Protein AF-A0A1B2IY17-F1 (afdb_monomer)

Nearest PDB structures (foldseek):
  8bbg-assembly1_B  TM=3.451E-01  e=9.200E-02  Homo sapiens
  3mkq-assembly1_E  TM=4.175E-01  e=3.160E-01  Saccharomyces cerevisiae YJM789
  3mkq-assembly1_C  TM=2.920E-01  e=3.308E-01  Saccharomyces cerevisiae YJM789
  5cqs-assembly2_B  TM=2.379E-01  e=1.715E+00  Saccharomyces cerevisiae S288C
  8qx8-assembly1_F  TM=2.073E-01  e=1.495E+00  Saccharomyces cerevisiae

Foldseek 3Di:
DDPDDPVNVVVVLVVLVVVLVVDDPVCNVVSVVVSLVVVVVNCVSHVPLVVNLVVLVVPLVDVVSLVVNLVSCVVVVVLVSNCVSCVVNVVLVSQLVSCVVVVVLVSNLVSLLVVVLVVPLVSLVVSQVSCVVVVNLVVSLVVSLVCLVVRHDLVSSLSSCVSSLVLVSLVVSLLVDLAQVSNLVSLVPCVVSNCVVPVPVLLVCLVVSLVSNVVRDPDVVSSVVSVVVSVCSNPPVDDD

Structure (mmCIF, N/CA/C/O backbone):
data_AF-A0A1B2IY17-F1
#
_entry.id   AF-A0A1B2IY17-F1
#
loop_
_atom_site.group_PDB
_atom_site.id
_atom_site.type_symbol
_atom_site.label_atom_id
_atom_site.label_alt_id
_atom_site.label_comp_id
_atom_site.label_asym_id
_atom_site.label_entity_id
_atom_site.label_seq_id
_atom_site.pdbx_PDB_ins_code
_atom_site.Cartn_x
_atom_site.Cartn_y
_atom_site.Cartn_z
_atom_site.occupancy
_atom_site.B_iso_or_equiv
_atom_site.auth_seq_id
_atom_site.auth_comp_id
_atom_site.auth_asym_id
_atom_site.auth_atom_id
_atom_site.pdbx_PDB_model_num
ATOM 1 N N . MET A 1 1 ? -4.675 11.348 -43.762 1.00 35.88 1 MET A N 1
ATOM 2 C CA . MET A 1 1 ? -3.393 11.774 -43.156 1.00 35.88 1 MET A CA 1
ATOM 3 C C . MET A 1 1 ? -2.296 10.936 -43.792 1.00 35.88 1 MET A C 1
ATOM 5 O O . MET A 1 1 ? -2.511 9.732 -43.883 1.00 35.88 1 MET A O 1
ATOM 9 N N . PRO A 1 2 ? -1.203 11.517 -44.316 1.00 42.62 2 PRO A N 1
ATOM 10 C CA . PRO A 1 2 ? -0.125 10.714 -44.883 1.00 42.62 2 PRO A CA 1
ATOM 11 C C . PRO A 1 2 ? 0.503 9.877 -43.761 1.00 42.62 2 PRO A C 1
ATOM 13 O O . PRO A 1 2 ? 0.836 10.411 -42.705 1.00 42.62 2 PRO A O 1
ATOM 16 N N . LEU A 1 3 ? 0.597 8.562 -43.969 1.00 50.50 3 LEU A N 1
ATOM 17 C CA . LEU A 1 3 ? 1.286 7.649 -43.059 1.00 50.50 3 LEU A CA 1
ATOM 18 C C . LEU A 1 3 ? 2.754 8.076 -42.986 1.00 50.50 3 LEU A C 1
ATOM 20 O O . LEU A 1 3 ? 3.445 8.082 -44.005 1.00 50.50 3 LEU A O 1
ATOM 24 N N . VAL A 1 4 ? 3.227 8.455 -41.798 1.00 55.06 4 VAL A N 1
ATOM 25 C CA . VAL A 1 4 ? 4.662 8.623 -41.557 1.00 55.06 4 VAL A CA 1
ATOM 26 C C . VAL A 1 4 ? 5.315 7.272 -41.840 1.00 55.06 4 VAL A C 1
ATOM 28 O O . VAL A 1 4 ? 4.984 6.276 -41.205 1.00 55.06 4 VAL A O 1
ATOM 31 N N . THR A 1 5 ? 6.195 7.224 -42.834 1.00 56.66 5 THR A N 1
ATOM 32 C CA . THR A 1 5 ? 7.011 6.053 -43.169 1.00 56.66 5 THR A CA 1
ATOM 33 C C . THR A 1 5 ? 8.416 6.237 -42.593 1.00 56.66 5 THR A C 1
ATOM 35 O O . THR A 1 5 ? 8.841 7.365 -42.339 1.00 56.66 5 THR A O 1
ATOM 38 N N . ILE A 1 6 ? 9.177 5.147 -42.428 1.00 55.12 6 ILE A N 1
ATOM 39 C CA . ILE A 1 6 ? 10.566 5.188 -41.919 1.00 55.12 6 ILE A CA 1
ATOM 40 C C .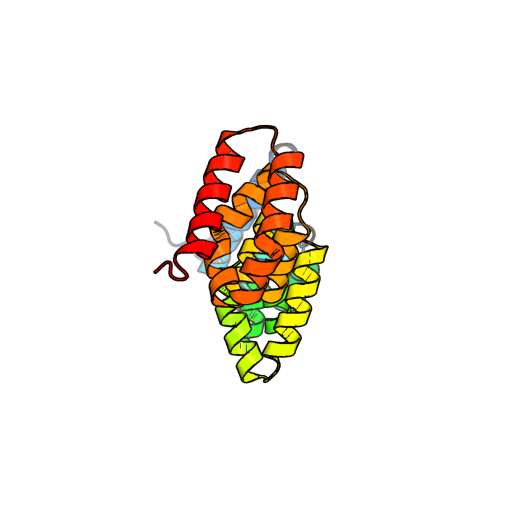 ILE A 1 6 ? 11.441 6.180 -42.718 1.00 55.12 6 ILE A C 1
ATOM 42 O O . ILE A 1 6 ? 12.256 6.888 -42.135 1.00 55.12 6 ILE A O 1
ATOM 46 N N . GLN A 1 7 ? 11.230 6.291 -44.035 1.00 56.34 7 GLN A N 1
ATOM 47 C CA . GLN A 1 7 ? 11.977 7.199 -44.920 1.00 56.34 7 GLN A CA 1
ATOM 48 C C . GLN A 1 7 ? 11.715 8.689 -44.653 1.00 56.34 7 GLN A C 1
ATOM 50 O O . GLN A 1 7 ? 12.622 9.498 -44.820 1.00 56.34 7 GLN A O 1
ATOM 55 N N . ASN A 1 8 ? 10.515 9.054 -44.198 1.00 63.28 8 ASN A N 1
ATOM 56 C CA . ASN A 1 8 ? 10.160 10.446 -43.907 1.00 63.28 8 ASN A CA 1
ATOM 57 C C . ASN A 1 8 ? 10.402 10.822 -42.433 1.00 63.28 8 ASN A C 1
ATOM 59 O O . ASN A 1 8 ? 10.225 11.979 -42.066 1.00 63.28 8 ASN A O 1
ATOM 63 N N . MET A 1 9 ? 10.804 9.866 -41.585 1.00 63.91 9 MET A N 1
ATOM 64 C CA . MET A 1 9 ? 10.999 10.069 -40.145 1.00 63.91 9 MET A CA 1
ATOM 65 C C . MET A 1 9 ? 12.290 10.821 -39.819 1.00 63.91 9 MET A C 1
ATOM 67 O O . MET A 1 9 ? 12.260 11.730 -38.997 1.00 63.91 9 MET A O 1
ATOM 71 N N . VAL A 1 10 ? 13.413 10.440 -40.439 1.00 61.97 10 VAL A N 1
ATOM 72 C CA . VAL A 1 10 ? 14.736 11.017 -40.131 1.00 61.97 10 VAL A CA 1
ATOM 73 C C . VAL A 1 10 ? 14.731 12.546 -40.287 1.00 61.97 10 VAL A C 1
ATOM 75 O O . VAL A 1 10 ? 15.071 13.220 -39.320 1.00 61.97 10 VAL A O 1
ATOM 78 N N . PRO A 1 11 ? 14.198 13.122 -41.385 1.00 64.75 11 PRO A N 1
ATOM 79 C CA . PRO A 1 11 ? 14.117 14.575 -41.526 1.00 64.75 11 PRO A CA 1
ATOM 80 C C . PRO A 1 11 ? 13.197 15.249 -40.495 1.00 64.75 11 PRO A C 1
ATOM 82 O O . PRO A 1 11 ? 13.484 16.359 -40.061 1.00 64.75 11 PRO A O 1
ATOM 85 N N . ILE A 1 12 ? 12.099 14.596 -40.087 1.00 66.06 12 ILE A N 1
ATOM 86 C CA . ILE A 1 12 ? 11.167 15.129 -39.075 1.00 66.06 12 ILE A CA 1
ATOM 87 C C . ILE A 1 12 ? 11.831 15.148 -37.693 1.00 66.06 12 ILE A C 1
ATOM 89 O O . ILE A 1 12 ? 11.694 16.119 -36.952 1.00 66.06 12 ILE A O 1
ATOM 93 N N . LEU A 1 13 ? 12.562 14.087 -37.345 1.00 65.06 13 LEU A N 1
ATOM 94 C CA . LEU A 1 13 ? 13.301 14.005 -36.087 1.00 65.06 13 LEU A CA 1
ATOM 95 C C . LEU A 1 13 ? 14.456 15.005 -36.041 1.00 65.06 13 LEU A C 1
ATOM 97 O O . LEU A 1 13 ? 14.641 15.657 -35.016 1.00 65.06 13 LEU A O 1
ATOM 101 N N . ASP A 1 14 ? 15.181 15.168 -37.147 1.00 66.12 14 ASP A N 1
ATOM 102 C CA . ASP A 1 14 ? 16.265 16.144 -37.257 1.00 66.12 14 ASP A CA 1
ATOM 103 C C . ASP A 1 14 ? 15.736 17.580 -37.130 1.00 66.12 14 ASP A C 1
ATOM 105 O O . ASP A 1 14 ? 16.296 18.374 -36.377 1.00 66.12 14 ASP A O 1
ATOM 109 N N . GLN A 1 15 ? 14.603 17.897 -37.768 1.00 66.12 15 GLN A N 1
ATOM 110 C CA . GLN A 1 15 ? 13.942 19.200 -37.622 1.00 66.12 15 GLN A CA 1
ATOM 111 C C . GLN A 1 15 ? 13.459 19.460 -36.192 1.00 66.12 15 GLN A C 1
ATOM 113 O O . GLN A 1 15 ? 13.590 20.574 -35.692 1.00 66.12 15 GLN A O 1
ATOM 118 N N . LEU A 1 16 ? 12.928 18.446 -35.507 1.00 64.94 16 LEU A N 1
ATOM 119 C CA . LEU A 1 16 ? 12.509 18.576 -34.110 1.00 64.94 16 LEU A CA 1
ATOM 120 C C . LEU A 1 16 ? 13.689 18.755 -33.154 1.00 64.94 16 LEU A C 1
ATOM 122 O O . LEU A 1 16 ? 13.585 19.515 -32.193 1.00 64.94 16 LEU A O 1
ATOM 126 N N . ASN A 1 17 ? 14.806 18.070 -33.404 1.00 65.12 17 ASN A N 1
ATOM 127 C CA . ASN A 1 17 ? 16.045 18.254 -32.650 1.00 65.12 17 ASN A CA 1
ATOM 128 C C . ASN A 1 17 ? 16.591 19.665 -32.835 1.00 65.12 17 ASN A C 1
ATOM 130 O O . ASN A 1 17 ? 16.911 20.335 -31.857 1.00 65.12 17 ASN A O 1
ATOM 134 N N . GLN A 1 18 ? 16.638 20.131 -34.081 1.00 66.56 18 GLN A N 1
ATOM 135 C CA . GLN A 1 18 ? 17.069 21.483 -34.393 1.00 66.56 18 GLN A CA 1
ATOM 136 C C . GLN A 1 18 ? 16.166 22.522 -33.715 1.00 66.56 18 GLN A C 1
ATOM 138 O O . GLN A 1 18 ? 16.669 23.409 -33.032 1.00 66.56 18 GLN A O 1
ATOM 143 N N . TYR A 1 19 ? 14.843 22.352 -33.797 1.00 63.62 19 TYR A N 1
ATOM 144 C CA . TYR A 1 19 ? 13.892 23.238 -33.130 1.00 63.62 19 TYR A CA 1
ATOM 145 C C . TYR A 1 19 ? 14.097 23.260 -31.613 1.00 63.62 19 TYR A C 1
ATOM 147 O O . TYR A 1 19 ? 14.138 24.332 -31.026 1.00 63.62 19 TYR A O 1
ATOM 155 N N . ALA A 1 20 ? 14.300 22.102 -30.972 1.00 60.62 20 ALA A N 1
ATOM 156 C CA . ALA A 1 20 ? 14.558 22.029 -29.533 1.00 60.62 20 ALA A CA 1
ATOM 157 C C . ALA A 1 20 ? 15.837 22.773 -29.110 1.00 60.62 20 ALA A C 1
ATOM 159 O O . ALA A 1 20 ? 15.865 23.344 -28.023 1.00 60.62 20 ALA A O 1
ATOM 160 N N . HIS A 1 21 ? 16.868 22.801 -29.959 1.00 61.72 21 HIS A N 1
ATOM 161 C CA . HIS A 1 21 ? 18.103 23.553 -29.715 1.00 61.72 21 HIS A CA 1
ATOM 162 C C . HIS A 1 21 ? 17.968 25.065 -29.950 1.00 61.72 21 HIS A C 1
ATOM 164 O O . HIS A 1 21 ? 18.756 25.831 -29.400 1.00 61.72 21 HIS A O 1
ATOM 170 N N . GLU A 1 22 ? 16.989 25.496 -30.745 1.00 62.03 22 GLU A N 1
ATOM 171 C CA . GLU A 1 22 ? 16.743 26.906 -31.070 1.00 62.03 22 GLU A CA 1
ATOM 172 C C . GLU A 1 22 ? 15.797 27.604 -30.071 1.00 62.03 22 GLU A C 1
ATOM 174 O O . GLU A 1 22 ? 15.665 28.829 -30.102 1.00 62.03 22 GLU A O 1
ATOM 179 N N . VAL A 1 23 ? 15.153 26.858 -29.165 1.00 56.50 23 VAL A N 1
ATOM 180 C CA . VAL A 1 23 ? 14.228 27.421 -28.168 1.00 56.50 23 VAL A CA 1
ATOM 181 C C . VAL A 1 23 ? 14.981 28.021 -26.972 1.00 56.50 23 VAL A C 1
ATOM 183 O O . VAL A 1 23 ? 15.923 27.425 -26.451 1.00 56.50 23 VAL A O 1
ATOM 186 N N . ASP A 1 24 ? 14.530 29.191 -26.499 1.00 51.81 24 ASP A N 1
ATOM 187 C CA . ASP A 1 24 ? 15.049 29.856 -25.297 1.00 51.81 24 ASP A CA 1
ATOM 188 C C . ASP A 1 24 ? 15.044 28.912 -24.075 1.00 51.81 24 ASP A C 1
ATOM 190 O O . ASP A 1 24 ? 14.125 28.119 -23.849 1.00 51.81 24 ASP A O 1
ATOM 194 N N . SER A 1 25 ? 16.078 29.042 -23.247 1.00 54.91 25 SER A N 1
ATOM 195 C CA . SER A 1 25 ? 16.348 28.289 -22.017 1.00 54.91 25 SER A CA 1
ATOM 196 C C . SER A 1 25 ? 15.149 28.126 -21.071 1.00 54.91 25 SER A C 1
ATOM 198 O O . SER A 1 25 ? 15.070 27.131 -20.350 1.00 54.91 25 SER A O 1
ATOM 200 N N . ARG A 1 26 ? 14.203 29.075 -21.077 1.00 52.28 26 ARG A N 1
ATOM 201 C CA . ARG A 1 26 ? 12.991 29.045 -20.239 1.00 52.28 26 ARG A CA 1
ATOM 202 C C . ARG A 1 26 ? 11.934 28.057 -20.734 1.00 52.28 26 ARG A C 1
ATOM 204 O O . ARG A 1 26 ? 11.238 27.468 -19.912 1.00 52.28 26 ARG A O 1
ATOM 211 N N . ASP A 1 27 ? 11.863 27.831 -22.042 1.00 55.94 27 ASP A N 1
ATOM 212 C CA . ASP A 1 27 ? 10.893 26.934 -22.681 1.00 55.94 27 ASP A CA 1
ATOM 213 C C . ASP A 1 27 ? 11.509 25.568 -23.034 1.00 55.94 27 ASP A C 1
ATOM 215 O O . ASP A 1 27 ? 10.791 24.603 -23.313 1.00 55.94 27 ASP A O 1
ATOM 219 N N . TYR A 1 28 ? 12.839 25.447 -22.946 1.00 57.47 28 TYR A N 1
ATOM 220 C CA . TYR A 1 28 ? 13.597 24.236 -23.270 1.00 57.47 28 TYR A CA 1
ATOM 221 C C . TYR A 1 28 ? 13.095 22.982 -22.536 1.00 57.47 28 TYR A C 1
ATOM 223 O O . TYR A 1 28 ? 12.931 21.927 -23.146 1.00 57.47 28 TYR A O 1
ATOM 231 N N . GLY A 1 29 ? 12.780 23.081 -21.238 1.00 57.06 29 GLY A N 1
ATOM 232 C CA . GLY A 1 29 ? 12.274 21.941 -20.460 1.00 57.06 29 GLY A CA 1
ATOM 233 C C . GLY A 1 29 ? 10.904 21.439 -20.935 1.00 57.06 29 GLY A C 1
ATOM 234 O O . GLY A 1 29 ? 10.659 20.232 -20.987 1.00 57.06 29 GLY A O 1
ATOM 235 N N . TYR A 1 30 ? 10.022 22.358 -21.336 1.00 60.09 30 TYR A N 1
ATOM 236 C CA . TYR A 1 30 ? 8.707 22.027 -21.882 1.00 60.09 30 TYR A CA 1
ATOM 237 C C . TYR A 1 30 ? 8.835 21.419 -23.284 1.00 60.09 30 TYR A C 1
ATOM 239 O O . TYR A 1 30 ? 8.265 20.358 -23.550 1.00 60.09 30 TYR A O 1
ATOM 247 N N . VAL A 1 31 ? 9.629 22.041 -24.158 1.00 61.00 31 VAL A N 1
ATOM 248 C CA . VAL A 1 31 ? 9.834 21.587 -25.541 1.00 61.00 31 VAL A CA 1
ATOM 249 C C . VAL A 1 31 ? 10.552 20.241 -25.591 1.00 61.00 31 VAL A C 1
ATOM 251 O O . VAL A 1 31 ? 10.125 19.364 -26.336 1.00 61.00 31 VAL A O 1
ATOM 254 N N . SER A 1 32 ? 11.561 20.021 -24.747 1.00 63.78 32 SER A N 1
ATOM 255 C CA . SER A 1 32 ? 12.275 18.742 -24.644 1.00 63.78 32 SER A CA 1
ATOM 256 C C . SER A 1 32 ? 11.336 17.585 -24.273 1.00 63.78 32 SER A C 1
ATOM 258 O O . SER A 1 32 ? 11.315 16.555 -24.951 1.00 63.78 32 SER A O 1
ATOM 260 N N . LYS A 1 33 ? 10.459 17.779 -23.276 1.00 63.84 33 LYS A N 1
ATOM 261 C CA . LYS A 1 33 ? 9.483 16.758 -22.858 1.00 63.84 33 LYS A CA 1
ATOM 262 C C . LYS A 1 33 ? 8.464 16.428 -23.957 1.00 63.84 33 LYS A C 1
ATOM 264 O O . LYS A 1 33 ? 8.151 15.257 -24.171 1.00 63.84 33 LYS A O 1
ATOM 269 N N . HIS A 1 34 ? 7.956 17.436 -24.669 1.00 66.44 34 HIS A N 1
ATOM 270 C CA . HIS A 1 34 ? 6.987 17.230 -25.754 1.00 66.44 34 HIS A CA 1
ATOM 271 C C . HIS A 1 34 ? 7.634 16.617 -26.998 1.00 66.44 34 HIS A C 1
ATOM 273 O O . HIS A 1 34 ? 7.030 15.752 -27.633 1.00 66.44 34 HIS A O 1
ATOM 279 N N . ASN A 1 35 ? 8.873 17.007 -27.306 1.00 69.06 35 ASN A N 1
ATOM 280 C CA . ASN A 1 35 ? 9.660 16.404 -28.372 1.00 69.06 35 ASN A CA 1
ATOM 281 C C . ASN A 1 35 ? 9.862 14.911 -28.088 1.00 69.06 35 ASN A C 1
ATOM 283 O O . ASN A 1 35 ? 9.473 14.078 -28.900 1.00 69.06 35 ASN A O 1
ATOM 287 N N . LEU A 1 36 ? 10.329 14.547 -26.891 1.00 66.62 36 LEU A N 1
ATOM 288 C CA . LEU A 1 36 ? 10.535 13.148 -26.515 1.00 66.62 36 LEU A CA 1
ATOM 289 C C . LEU A 1 36 ? 9.244 12.313 -26.575 1.00 66.62 36 LEU A C 1
ATOM 291 O O . LEU A 1 36 ? 9.249 11.208 -27.121 1.00 66.62 36 LEU A O 1
ATOM 295 N N . ALA A 1 37 ? 8.121 12.850 -26.085 1.00 66.62 37 ALA A N 1
ATOM 296 C CA . ALA A 1 37 ? 6.821 12.186 -26.177 1.00 66.62 37 ALA A CA 1
ATOM 297 C C . ALA A 1 37 ? 6.389 11.951 -27.638 1.00 66.62 37 ALA A C 1
ATOM 299 O O . ALA A 1 37 ? 5.870 10.882 -27.974 1.00 66.62 37 ALA A O 1
ATOM 300 N N . PHE A 1 38 ? 6.639 12.918 -28.524 1.00 67.25 38 PHE A N 1
ATOM 301 C CA . PHE A 1 38 ? 6.365 12.786 -29.953 1.00 67.25 38 PHE A CA 1
ATOM 302 C C . PHE A 1 38 ? 7.289 11.762 -30.628 1.00 67.25 38 PHE A C 1
ATOM 304 O O . PHE A 1 38 ? 6.796 10.879 -31.337 1.00 67.25 38 PHE A O 1
ATOM 311 N N . LYS A 1 39 ? 8.604 11.803 -30.358 1.00 67.25 39 LYS A N 1
ATOM 312 C CA . LYS A 1 39 ? 9.558 10.802 -30.866 1.00 67.25 39 LYS A CA 1
ATOM 313 C C . LYS A 1 39 ? 9.151 9.392 -30.441 1.00 67.25 39 LYS A C 1
ATOM 315 O O . LYS A 1 39 ? 9.121 8.484 -31.268 1.00 67.25 39 LYS A O 1
ATOM 320 N N . ARG A 1 40 ? 8.746 9.218 -29.177 1.00 66.44 40 ARG A N 1
ATOM 321 C CA . ARG A 1 40 ? 8.220 7.954 -28.641 1.00 66.44 40 ARG A CA 1
ATOM 322 C C . ARG A 1 40 ? 7.021 7.453 -29.445 1.00 66.44 40 ARG A C 1
ATOM 324 O O . ARG A 1 40 ? 7.007 6.290 -29.838 1.00 66.44 40 ARG A O 1
ATOM 331 N N . HIS A 1 41 ? 6.037 8.313 -29.718 1.00 67.38 41 HIS A N 1
ATOM 332 C CA . HIS A 1 41 ? 4.871 7.939 -30.522 1.00 67.38 41 HIS A CA 1
ATOM 333 C C . HIS A 1 41 ? 5.250 7.514 -31.943 1.00 67.38 41 HIS A C 1
ATOM 335 O O . HIS A 1 41 ? 4.754 6.491 -32.415 1.00 67.38 41 HIS A O 1
ATOM 341 N N . LEU A 1 42 ? 6.150 8.249 -32.600 1.00 65.25 42 LEU A N 1
ATOM 342 C CA . LEU A 1 42 ? 6.624 7.907 -33.941 1.00 65.25 42 LEU A CA 1
ATOM 343 C C . LEU A 1 42 ? 7.358 6.567 -33.968 1.00 65.25 42 LEU A C 1
ATOM 345 O O . LEU A 1 42 ? 7.033 5.693 -34.770 1.00 65.25 42 LEU A O 1
ATOM 349 N N . TRP A 1 43 ? 8.318 6.379 -33.071 1.00 68.94 43 TRP A N 1
ATOM 350 C CA . TRP A 1 43 ? 9.105 5.156 -33.014 1.00 68.94 43 TRP A CA 1
ATOM 351 C C . TRP A 1 43 ? 8.279 3.931 -32.602 1.00 68.94 43 TRP A C 1
ATOM 353 O O . TRP A 1 43 ? 8.531 2.835 -33.104 1.00 68.94 43 TRP A O 1
ATOM 363 N N . HIS A 1 44 ? 7.267 4.099 -31.743 1.00 67.44 44 HIS A N 1
ATOM 364 C CA . HIS A 1 44 ? 6.306 3.038 -31.433 1.00 67.44 44 HIS A CA 1
ATOM 365 C C . HIS A 1 44 ? 5.468 2.676 -32.668 1.00 67.44 44 HIS A C 1
ATOM 367 O O . HIS A 1 44 ? 5.243 1.500 -32.939 1.00 67.44 44 HIS A O 1
ATOM 373 N N . HIS A 1 45 ? 5.018 3.664 -33.450 1.00 67.94 45 HIS A N 1
ATOM 374 C CA . HIS A 1 45 ? 4.286 3.416 -34.699 1.00 67.94 45 HIS A CA 1
ATOM 375 C C . HIS A 1 45 ? 5.119 2.665 -35.743 1.00 67.94 45 HIS A C 1
ATOM 377 O O . HIS A 1 45 ? 4.573 1.933 -36.565 1.00 67.94 45 HIS A O 1
ATOM 383 N N . LEU A 1 46 ? 6.438 2.836 -35.699 1.00 64.94 46 LEU A N 1
ATOM 384 C CA . LEU A 1 46 ? 7.374 2.281 -36.673 1.00 64.94 46 LEU A CA 1
ATOM 385 C C . LEU A 1 46 ? 8.121 1.042 -36.160 1.00 64.94 46 LEU A C 1
ATOM 387 O O . LEU A 1 46 ? 8.974 0.514 -36.869 1.00 64.94 46 LEU A O 1
ATOM 391 N N . ASN A 1 47 ? 7.790 0.561 -34.957 1.00 67.44 47 ASN A N 1
ATOM 392 C CA . ASN A 1 47 ? 8.411 -0.592 -34.307 1.00 67.44 47 ASN A CA 1
ATOM 393 C C . ASN A 1 47 ? 9.952 -0.512 -34.257 1.00 67.44 47 ASN A C 1
ATOM 395 O O . ASN A 1 47 ? 10.655 -1.476 -34.565 1.00 67.44 47 ASN A O 1
ATOM 399 N N . THR A 1 48 ? 10.493 0.647 -33.864 1.00 72.31 48 THR A N 1
ATOM 400 C CA . THR A 1 48 ? 11.943 0.883 -33.728 1.00 72.31 48 THR A CA 1
ATOM 401 C C . THR A 1 48 ? 12.378 1.006 -32.258 1.00 72.31 48 THR A C 1
ATOM 403 O O . THR A 1 48 ? 12.873 2.062 -31.856 1.00 72.31 48 THR A O 1
ATOM 406 N N . PRO A 1 49 ? 12.247 -0.049 -31.427 1.00 72.00 49 PRO A N 1
ATOM 407 C CA . PRO A 1 49 ? 12.468 0.040 -29.980 1.00 72.00 49 PRO A CA 1
ATOM 408 C C . PRO A 1 49 ? 13.905 0.425 -29.601 1.00 72.00 49 PRO A C 1
ATOM 410 O O . PRO A 1 49 ? 14.110 1.131 -28.621 1.00 72.00 49 PRO A O 1
ATOM 413 N N . LYS A 1 50 ? 14.912 0.042 -30.401 1.00 79.44 50 LYS A N 1
ATOM 414 C CA . LYS A 1 50 ? 16.327 0.355 -30.118 1.00 79.44 50 LYS A CA 1
ATOM 415 C C . LYS A 1 50 ? 16.634 1.858 -30.124 1.00 79.44 50 LYS A C 1
ATOM 417 O O . LYS A 1 50 ? 17.408 2.311 -29.290 1.00 79.44 50 LYS A O 1
ATOM 422 N N . ALA A 1 51 ? 16.033 2.616 -31.046 1.00 73.88 51 ALA A N 1
ATOM 423 C CA . ALA A 1 51 ? 16.245 4.062 -31.141 1.00 73.88 51 ALA A CA 1
ATOM 424 C C . ALA A 1 51 ? 15.594 4.803 -29.963 1.00 73.88 51 ALA A C 1
ATOM 426 O O . ALA A 1 51 ? 16.216 5.688 -29.385 1.00 73.88 51 ALA A O 1
ATOM 427 N N . ILE A 1 52 ? 14.393 4.368 -29.552 1.00 79.38 52 ILE A N 1
ATOM 428 C CA . ILE A 1 52 ? 13.714 4.882 -28.351 1.00 79.38 52 ILE A CA 1
ATOM 429 C C . ILE A 1 52 ? 14.577 4.649 -27.116 1.00 79.38 52 ILE A C 1
ATOM 431 O O . ILE A 1 52 ? 14.801 5.566 -26.338 1.00 79.38 52 ILE A O 1
ATOM 435 N N . ILE A 1 53 ? 15.054 3.414 -26.937 1.00 85.00 53 ILE A N 1
ATOM 436 C CA . ILE A 1 53 ? 15.828 3.023 -25.757 1.00 85.00 53 ILE A CA 1
ATOM 437 C C . ILE A 1 53 ? 17.097 3.868 -25.640 1.00 85.00 53 ILE A C 1
ATOM 439 O O . ILE A 1 53 ? 17.356 4.394 -24.565 1.00 85.00 53 ILE A O 1
ATOM 443 N N . HIS A 1 54 ? 17.840 4.049 -26.736 1.00 85.06 54 HIS A N 1
ATOM 444 C CA . HIS A 1 54 ? 19.062 4.855 -26.728 1.00 85.06 54 HIS A CA 1
ATOM 445 C C . HIS A 1 54 ? 18.812 6.303 -26.280 1.00 85.06 54 HIS A C 1
ATOM 447 O O . HIS A 1 54 ? 19.548 6.817 -25.442 1.00 85.06 54 HIS A O 1
ATOM 453 N N . GLU A 1 55 ? 17.755 6.934 -26.797 1.00 79.31 55 GLU A N 1
ATOM 454 C CA . GLU A 1 55 ? 17.379 8.302 -26.426 1.00 79.31 55 GLU A CA 1
ATOM 455 C C . GLU A 1 55 ? 16.952 8.397 -24.953 1.00 79.31 55 GLU A C 1
ATOM 457 O O . GLU A 1 55 ? 17.350 9.314 -24.240 1.00 79.31 55 GLU A O 1
ATOM 462 N N . LEU A 1 56 ? 16.151 7.441 -24.474 1.00 83.44 56 LEU A N 1
ATOM 463 C CA . LEU A 1 56 ? 15.688 7.427 -23.085 1.00 83.44 56 LEU A CA 1
ATOM 464 C C . LEU A 1 56 ? 16.838 7.185 -22.099 1.00 83.44 56 LEU A C 1
ATOM 466 O O . LEU A 1 56 ? 16.896 7.837 -21.056 1.00 83.44 56 LEU A O 1
ATOM 470 N N . ASP A 1 57 ? 17.761 6.278 -22.431 1.00 88.00 57 ASP A N 1
ATOM 471 C CA . ASP A 1 57 ? 18.906 5.936 -21.584 1.00 88.00 57 ASP A CA 1
ATOM 472 C C . ASP A 1 57 ? 19.864 7.135 -21.395 1.00 88.00 57 ASP A C 1
ATOM 474 O O . ASP A 1 57 ? 20.522 7.239 -20.359 1.00 88.00 57 ASP A O 1
ATOM 478 N N . ALA A 1 58 ? 19.896 8.083 -22.342 1.00 85.62 58 ALA A N 1
ATOM 479 C CA . ALA A 1 58 ? 20.688 9.313 -22.246 1.00 85.62 58 ALA A CA 1
ATOM 480 C C . ALA A 1 58 ? 20.143 10.339 -21.228 1.00 85.62 58 ALA A C 1
ATOM 482 O O . ALA A 1 58 ? 20.862 11.264 -20.852 1.00 85.62 58 ALA A O 1
ATOM 483 N N . HIS A 1 59 ? 18.895 10.178 -20.771 1.00 83.31 59 HIS A N 1
ATOM 484 C CA . HIS A 1 59 ? 18.174 11.166 -19.958 1.00 83.31 59 HIS A CA 1
ATOM 485 C C . HIS A 1 59 ? 17.485 10.550 -18.722 1.00 83.31 59 HIS A C 1
ATOM 487 O O . HIS A 1 59 ? 16.440 11.021 -18.263 1.00 83.31 59 HIS A O 1
ATOM 493 N N . LEU A 1 60 ? 18.056 9.471 -18.169 1.00 86.50 60 LEU A N 1
ATOM 494 C CA . LEU A 1 60 ? 17.504 8.763 -17.001 1.00 86.50 60 LEU A CA 1
ATOM 495 C C . LEU A 1 60 ? 17.588 9.555 -15.688 1.00 86.50 60 LEU A C 1
ATOM 497 O O . LEU A 1 60 ? 16.985 9.150 -14.689 1.00 86.50 60 LEU A O 1
ATOM 501 N N . ASP A 1 61 ? 18.321 10.665 -15.657 1.00 84.31 61 ASP A N 1
ATOM 502 C CA . ASP A 1 61 ? 18.329 11.621 -14.548 1.00 84.31 61 ASP A CA 1
ATOM 503 C C . ASP A 1 61 ? 16.946 12.264 -14.345 1.00 84.31 61 ASP A C 1
ATOM 505 O O . ASP A 1 61 ? 16.547 12.547 -13.213 1.00 84.31 61 ASP A O 1
ATOM 509 N N . ASN A 1 62 ? 16.161 12.394 -15.416 1.00 83.44 62 ASN A N 1
ATOM 510 C CA . ASN A 1 62 ? 14.783 12.850 -15.340 1.00 83.44 62 ASN A CA 1
ATOM 511 C C . ASN A 1 62 ? 13.835 11.704 -14.943 1.00 83.44 62 ASN A C 1
ATOM 513 O O . ASN A 1 62 ? 13.703 10.693 -15.636 1.00 83.44 62 ASN A O 1
ATOM 517 N N . LYS A 1 63 ? 13.106 11.892 -13.837 1.00 83.38 63 LYS A N 1
ATOM 518 C CA . LYS A 1 63 ? 12.173 10.898 -13.285 1.00 83.38 63 LYS A CA 1
ATOM 519 C C . LYS A 1 63 ? 11.051 10.503 -14.255 1.00 83.38 63 LYS A C 1
ATOM 521 O O . LYS A 1 63 ? 10.695 9.328 -14.307 1.00 83.38 63 LYS A O 1
ATOM 526 N N . ASP A 1 64 ? 10.505 11.446 -15.021 1.00 80.69 64 ASP A N 1
ATOM 527 C CA . ASP A 1 64 ? 9.430 11.160 -15.980 1.00 80.69 64 ASP A CA 1
ATOM 528 C C . ASP A 1 64 ? 9.955 10.322 -17.153 1.00 80.69 64 ASP A C 1
ATOM 530 O O . ASP A 1 64 ? 9.324 9.347 -17.555 1.00 80.69 64 ASP A O 1
ATOM 534 N N . ILE A 1 65 ? 11.153 10.650 -17.644 1.00 82.75 65 ILE A N 1
ATOM 535 C CA . ILE A 1 65 ? 11.826 9.908 -18.719 1.00 82.75 65 ILE A CA 1
ATOM 536 C C . ILE A 1 65 ? 12.196 8.500 -18.249 1.00 82.75 65 ILE A C 1
ATOM 538 O O . ILE A 1 65 ? 11.983 7.520 -18.963 1.00 82.75 65 ILE A O 1
ATOM 542 N N . ARG A 1 66 ? 12.689 8.370 -17.014 1.00 88.12 66 ARG A N 1
ATOM 543 C CA . ARG A 1 66 ? 12.966 7.063 -16.417 1.00 88.12 66 ARG A CA 1
ATOM 544 C C . ARG A 1 66 ? 11.702 6.213 -16.312 1.00 88.12 66 ARG A C 1
ATOM 546 O O . ARG A 1 66 ? 11.752 5.018 -16.596 1.00 88.12 66 ARG A O 1
ATOM 553 N N . ARG A 1 67 ? 10.566 6.812 -15.943 1.00 87.81 67 ARG A N 1
ATOM 554 C CA . ARG A 1 67 ? 9.276 6.111 -15.917 1.00 87.81 67 ARG A CA 1
ATOM 555 C C . ARG A 1 67 ? 8.857 5.654 -17.315 1.00 87.81 67 ARG A C 1
ATOM 557 O O . ARG A 1 67 ? 8.442 4.512 -17.476 1.00 87.81 67 ARG A O 1
ATOM 564 N N . ASP A 1 68 ? 9.047 6.486 -18.334 1.00 85.19 68 ASP A N 1
ATOM 565 C CA . ASP A 1 68 ? 8.812 6.096 -19.728 1.00 85.19 68 ASP A CA 1
ATOM 566 C C . ASP A 1 68 ? 9.713 4.927 -20.162 1.00 85.19 68 ASP A C 1
ATOM 568 O O . ASP A 1 68 ? 9.249 3.990 -20.815 1.00 85.19 68 ASP A O 1
ATOM 572 N N . ARG A 1 69 ? 10.984 4.919 -19.743 1.00 89.81 69 ARG A N 1
ATOM 573 C CA . ARG A 1 69 ? 11.907 3.806 -20.002 1.00 89.81 69 ARG A CA 1
ATOM 574 C C . ARG A 1 69 ? 11.467 2.501 -19.341 1.00 89.81 69 ARG A C 1
ATOM 576 O O . ARG A 1 69 ? 11.638 1.442 -19.955 1.00 89.81 69 ARG A O 1
ATOM 583 N N . VAL A 1 70 ? 10.895 2.572 -18.136 1.00 92.88 70 VAL A N 1
ATOM 584 C CA . VAL A 1 70 ? 10.263 1.427 -17.458 1.00 92.88 70 VAL A CA 1
ATOM 585 C C . VAL A 1 70 ? 9.099 0.893 -18.287 1.00 92.88 70 VAL A C 1
ATOM 587 O O . VAL A 1 70 ? 9.040 -0.310 -18.520 1.00 92.88 70 VAL A O 1
ATOM 590 N N . MET A 1 71 ? 8.221 1.760 -18.799 1.00 89.06 71 MET A N 1
ATOM 591 C CA . MET A 1 71 ? 7.089 1.329 -19.631 1.00 89.06 71 MET A CA 1
ATOM 592 C C . MET A 1 71 ? 7.551 0.632 -20.917 1.00 89.06 71 MET A C 1
ATOM 594 O O . MET A 1 71 ? 7.068 -0.451 -21.230 1.00 89.06 71 MET A O 1
ATOM 598 N N . VAL A 1 72 ? 8.559 1.181 -21.605 1.00 86.88 72 VAL A N 1
ATOM 599 C CA . VAL A 1 72 ? 9.152 0.535 -22.792 1.00 86.88 72 VAL A CA 1
ATOM 600 C C . VAL A 1 72 ? 9.755 -0.835 -22.450 1.00 86.88 72 VAL A C 1
ATOM 602 O O . VAL A 1 72 ? 9.623 -1.776 -23.231 1.00 86.88 72 VAL A O 1
ATOM 605 N N . ALA A 1 73 ? 10.398 -0.973 -21.285 1.00 91.31 73 ALA A N 1
ATOM 606 C CA . ALA A 1 73 ? 10.918 -2.261 -20.822 1.00 91.31 73 ALA A CA 1
ATOM 607 C C . ALA A 1 73 ? 9.786 -3.271 -20.557 1.00 91.31 73 ALA A C 1
ATOM 609 O O . ALA A 1 73 ? 9.883 -4.420 -20.983 1.00 91.31 73 ALA A O 1
ATOM 610 N N . LEU A 1 74 ? 8.697 -2.838 -19.913 1.00 89.88 74 LEU A N 1
ATOM 611 C CA . LEU A 1 74 ? 7.518 -3.665 -19.639 1.00 89.88 74 LEU A CA 1
ATOM 612 C C . LEU A 1 74 ? 6.837 -4.163 -20.917 1.00 89.88 74 LEU A C 1
ATOM 614 O O . LEU A 1 74 ? 6.489 -5.341 -20.995 1.00 89.88 74 LEU A O 1
ATOM 618 N N . ASP A 1 75 ? 6.675 -3.293 -21.913 1.00 86.81 75 ASP A N 1
ATOM 619 C CA . ASP A 1 75 ? 6.097 -3.652 -23.214 1.00 86.81 75 ASP A CA 1
ATOM 620 C C . ASP A 1 75 ? 6.999 -4.636 -23.975 1.00 86.81 75 ASP A C 1
ATOM 622 O O . ASP A 1 75 ? 6.520 -5.544 -24.656 1.00 86.81 75 ASP A O 1
ATOM 626 N N . GLY A 1 76 ? 8.318 -4.501 -23.805 1.00 86.75 76 GLY A N 1
ATOM 627 C CA . GLY A 1 76 ? 9.323 -5.421 -24.333 1.00 86.75 76 GLY A CA 1
ATOM 628 C C . GLY A 1 76 ? 9.518 -6.712 -23.528 1.00 86.75 76 GLY A C 1
ATOM 629 O O . GLY A 1 76 ? 10.369 -7.513 -23.907 1.00 86.75 76 GLY A O 1
ATOM 630 N N . ASN A 1 77 ? 8.769 -6.930 -22.437 1.00 92.00 77 ASN A N 1
ATOM 631 C CA . ASN A 1 77 ? 8.977 -8.018 -21.465 1.00 92.00 77 ASN A CA 1
ATOM 632 C C . ASN A 1 77 ? 10.393 -8.069 -20.845 1.00 92.00 77 ASN A C 1
ATOM 634 O O . ASN A 1 77 ? 10.814 -9.103 -20.326 1.00 92.00 77 ASN A O 1
ATOM 638 N N . ASP A 1 78 ? 11.129 -6.957 -20.858 1.00 94.94 78 ASP A N 1
ATOM 639 C CA . ASP A 1 78 ? 12.412 -6.808 -20.170 1.00 94.94 78 ASP A CA 1
ATOM 640 C C . ASP A 1 78 ? 12.175 -6.442 -18.696 1.00 94.94 78 ASP A C 1
ATOM 642 O O . ASP A 1 78 ? 12.376 -5.308 -18.246 1.00 94.94 78 ASP A O 1
ATOM 646 N N . TYR A 1 79 ? 11.687 -7.425 -17.936 1.00 96.56 79 TYR A N 1
ATOM 647 C CA . TYR A 1 79 ? 11.330 -7.248 -16.528 1.00 96.56 79 TYR A CA 1
ATOM 648 C C . TYR A 1 79 ? 12.531 -6.903 -15.642 1.00 96.56 79 TYR A C 1
ATOM 650 O O . TYR A 1 79 ? 12.363 -6.168 -14.675 1.00 96.56 79 TYR A O 1
ATOM 658 N N . ALA A 1 80 ? 13.739 -7.359 -15.988 1.00 97.12 80 ALA A N 1
ATOM 659 C CA . ALA A 1 80 ? 14.947 -7.074 -15.215 1.00 97.12 80 ALA A CA 1
ATOM 660 C C . ALA A 1 80 ? 15.316 -5.583 -15.271 1.00 97.12 80 ALA A C 1
ATOM 662 O O . ALA A 1 80 ? 15.559 -4.956 -14.236 1.00 97.12 80 ALA A O 1
ATOM 663 N N . THR A 1 81 ? 15.307 -4.986 -16.468 1.00 96.12 81 THR A N 1
ATOM 664 C CA . THR A 1 81 ? 15.544 -3.544 -16.614 1.00 96.12 81 THR A CA 1
ATOM 665 C C . THR A 1 81 ? 14.408 -2.732 -15.996 1.00 96.12 81 THR A C 1
ATOM 667 O O . THR A 1 81 ? 14.667 -1.745 -15.301 1.00 96.12 81 THR A O 1
ATOM 670 N N . ALA A 1 82 ? 13.154 -3.153 -16.209 1.00 97.12 82 ALA A N 1
ATOM 671 C CA . ALA A 1 82 ? 11.989 -2.493 -15.626 1.00 97.12 82 ALA A CA 1
ATOM 672 C C . ALA A 1 82 ? 12.060 -2.468 -14.088 1.00 97.12 82 ALA A C 1
ATOM 674 O O . ALA A 1 82 ? 11.821 -1.421 -13.483 1.00 97.12 82 ALA A O 1
ATOM 675 N N . GLU A 1 83 ? 12.430 -3.590 -13.460 1.00 98.00 83 GLU A N 1
ATOM 676 C CA . GLU A 1 83 ? 12.554 -3.730 -12.005 1.00 98.00 83 GLU A CA 1
ATOM 677 C C . GLU A 1 83 ? 13.644 -2.811 -11.464 1.00 98.00 83 GLU A C 1
ATOM 679 O O . GLU A 1 83 ? 13.376 -2.003 -10.575 1.00 98.00 83 GLU A O 1
ATOM 684 N N . LYS A 1 84 ? 14.847 -2.868 -12.050 1.00 97.75 84 LYS A N 1
ATOM 685 C CA . LYS A 1 84 ? 15.986 -2.043 -11.629 1.00 97.75 84 LYS A CA 1
ATOM 686 C C . LYS A 1 84 ? 15.628 -0.556 -11.608 1.00 97.75 84 LYS A C 1
ATOM 688 O O . LYS A 1 84 ? 15.779 0.107 -10.583 1.00 97.75 84 LYS A O 1
ATOM 693 N N . LEU A 1 85 ? 15.119 -0.041 -12.726 1.00 96.75 85 LEU A N 1
ATOM 694 C CA . LEU A 1 85 ? 14.778 1.378 -12.854 1.00 96.75 85 LEU A CA 1
ATOM 695 C C . LEU A 1 85 ? 13.626 1.780 -11.921 1.00 96.75 85 LEU A C 1
ATOM 697 O O . LEU A 1 85 ? 13.615 2.896 -11.396 1.00 96.75 85 LEU A O 1
ATOM 701 N N . SER A 1 86 ? 12.677 0.870 -11.686 1.00 97.50 86 SER A N 1
ATOM 702 C CA . SER A 1 86 ? 11.554 1.106 -10.778 1.00 97.50 86 SER A CA 1
ATOM 703 C C . SER A 1 86 ? 11.980 1.141 -9.311 1.00 97.50 86 SER A C 1
ATOM 705 O O . SER A 1 86 ? 11.481 1.985 -8.566 1.00 97.50 86 SER A O 1
ATOM 707 N N . LEU A 1 87 ? 12.926 0.291 -8.896 1.00 96.75 87 LEU A N 1
ATOM 708 C CA . LEU A 1 87 ? 13.498 0.305 -7.544 1.00 96.75 87 LEU A CA 1
ATOM 709 C C . LEU A 1 87 ? 14.262 1.606 -7.281 1.00 96.75 87 LEU A C 1
ATOM 711 O O . LEU A 1 87 ? 14.013 2.269 -6.276 1.00 96.75 87 LEU A O 1
ATOM 715 N N . GLU A 1 88 ? 15.118 2.026 -8.217 1.00 94.88 88 GLU A N 1
ATOM 716 C CA . GLU A 1 88 ? 15.915 3.256 -8.098 1.00 94.88 88 GLU A CA 1
ATOM 717 C C . GLU A 1 88 ? 15.063 4.530 -7.954 1.00 94.88 88 GLU A C 1
ATOM 719 O O . GLU A 1 88 ? 15.543 5.544 -7.452 1.00 94.88 88 GLU A O 1
ATOM 724 N N . SER A 1 89 ? 13.809 4.512 -8.417 1.00 93.25 89 SER A N 1
ATOM 725 C CA . SER A 1 89 ? 12.889 5.660 -8.359 1.00 93.25 89 SER A CA 1
ATOM 726 C C . SER A 1 89 ? 11.647 5.448 -7.499 1.00 93.25 89 SER A C 1
ATOM 728 O O . SER A 1 89 ? 10.781 6.330 -7.444 1.00 93.25 89 SER A O 1
ATOM 730 N N . ASN A 1 90 ? 11.569 4.317 -6.795 1.00 94.81 90 ASN A N 1
ATOM 731 C CA . ASN A 1 90 ? 10.438 3.934 -5.953 1.00 94.81 90 ASN A CA 1
ATOM 732 C C . ASN A 1 90 ? 9.081 3.975 -6.698 1.00 94.81 90 ASN A C 1
ATOM 734 O O . ASN A 1 90 ? 8.080 4.510 -6.205 1.00 94.81 90 ASN A O 1
ATOM 738 N N . PHE A 1 91 ? 9.049 3.434 -7.917 1.00 95.88 91 PHE A N 1
ATOM 739 C CA . PHE A 1 91 ? 7.849 3.311 -8.749 1.00 95.88 91 PHE A CA 1
ATOM 740 C C . PHE A 1 91 ? 7.012 2.091 -8.333 1.00 95.88 91 PHE A C 1
ATOM 742 O O . PHE A 1 91 ? 6.954 1.071 -9.013 1.00 95.88 91 PHE A O 1
ATOM 749 N N . LEU A 1 92 ? 6.368 2.187 -7.165 1.00 96.19 92 LEU A N 1
ATOM 750 C CA . LEU A 1 92 ? 5.597 1.083 -6.575 1.00 96.19 92 LEU A CA 1
ATOM 751 C C . LEU A 1 92 ? 4.492 0.491 -7.480 1.00 96.19 92 LEU A C 1
ATOM 753 O O . LEU A 1 92 ? 4.306 -0.727 -7.435 1.00 96.19 92 LEU A O 1
ATOM 757 N N . PRO A 1 93 ? 3.728 1.275 -8.274 1.00 95.50 93 PRO A N 1
ATOM 758 C CA . PRO A 1 93 ? 2.738 0.704 -9.191 1.00 95.50 93 PRO A CA 1
ATOM 759 C C . PRO A 1 93 ? 3.365 -0.217 -10.243 1.00 95.50 93 PRO A C 1
ATOM 761 O O . PRO A 1 93 ? 2.867 -1.318 -10.461 1.00 95.50 93 PRO A O 1
ATOM 764 N N . GLU A 1 94 ? 4.476 0.204 -10.839 1.00 96.19 94 GLU A N 1
ATOM 765 C CA . GLU A 1 94 ? 5.223 -0.553 -11.838 1.00 96.19 94 GLU A CA 1
ATOM 766 C C . GLU A 1 94 ? 5.867 -1.796 -11.210 1.00 96.19 94 GLU A C 1
ATOM 768 O O . GLU A 1 94 ? 5.754 -2.883 -11.769 1.00 96.19 94 GLU A O 1
ATOM 773 N N . LEU A 1 95 ? 6.434 -1.689 -9.999 1.00 98.19 95 LEU A N 1
ATOM 774 C CA . LEU A 1 95 ? 6.936 -2.855 -9.255 1.00 98.19 95 LEU A CA 1
ATOM 775 C C . LEU A 1 95 ? 5.838 -3.888 -8.968 1.00 98.19 95 LEU A C 1
ATOM 777 O O . LEU A 1 95 ? 6.085 -5.083 -9.089 1.00 98.19 95 LEU A O 1
ATOM 781 N N . THR A 1 96 ? 4.617 -3.441 -8.650 1.00 96.88 96 THR A N 1
ATOM 782 C CA . THR A 1 96 ? 3.468 -4.346 -8.456 1.00 96.88 96 THR A CA 1
ATOM 783 C C . THR A 1 96 ? 3.208 -5.150 -9.733 1.00 96.88 96 THR A C 1
ATOM 785 O O . THR A 1 96 ? 3.173 -6.375 -9.692 1.00 96.88 96 THR A O 1
ATOM 788 N N . GLN A 1 97 ? 3.120 -4.468 -10.880 1.00 95.94 97 GLN A N 1
ATOM 789 C CA . GLN A 1 97 ? 2.893 -5.104 -12.180 1.00 95.94 97 GLN A CA 1
ATOM 790 C C . GLN A 1 97 ? 4.018 -6.082 -12.552 1.00 95.94 97 GLN A C 1
ATOM 792 O O . GLN A 1 97 ? 3.752 -7.143 -13.117 1.00 95.94 97 GLN A O 1
ATOM 797 N N . ILE A 1 98 ? 5.274 -5.736 -12.254 1.00 98.06 98 ILE A N 1
ATOM 798 C CA . ILE A 1 98 ? 6.430 -6.599 -12.525 1.00 98.06 98 ILE A CA 1
ATOM 799 C C . ILE A 1 98 ? 6.343 -7.880 -11.699 1.00 98.06 98 ILE A C 1
ATOM 801 O O . ILE A 1 98 ? 6.475 -8.972 -12.253 1.00 98.06 98 ILE A O 1
ATOM 805 N N . TYR A 1 99 ? 6.117 -7.768 -10.391 1.00 98.25 99 TYR A N 1
ATOM 806 C CA . TYR A 1 99 ? 6.111 -8.929 -9.503 1.00 98.25 99 TYR A CA 1
ATOM 807 C C . TYR A 1 99 ? 4.891 -9.827 -9.705 1.00 98.25 99 TYR A C 1
ATOM 809 O O . TYR A 1 99 ? 5.038 -11.043 -9.637 1.00 98.25 99 TYR A O 1
ATOM 817 N N . GLU A 1 100 ? 3.738 -9.265 -10.080 1.00 95.62 100 GLU A N 1
ATOM 818 C CA . GLU A 1 100 ? 2.572 -10.043 -10.522 1.00 95.62 100 GLU A CA 1
ATOM 819 C C . GLU A 1 100 ? 2.882 -10.871 -11.777 1.00 95.62 100 GLU A C 1
ATOM 821 O O . GLU A 1 100 ? 2.576 -12.059 -11.834 1.00 95.62 100 GLU A O 1
ATOM 826 N N . ARG A 1 101 ? 3.519 -10.262 -12.786 1.00 96.44 101 ARG A N 1
ATOM 827 C CA . ARG A 1 101 ? 3.834 -10.935 -14.059 1.00 96.44 101 ARG A CA 1
ATOM 828 C C . ARG A 1 101 ? 4.971 -11.945 -13.954 1.00 96.44 101 ARG A C 1
ATOM 830 O O . ARG A 1 101 ? 5.036 -12.867 -14.760 1.00 96.44 101 ARG A O 1
ATOM 837 N N . THR A 1 102 ? 5.884 -11.744 -13.007 1.00 96.75 102 THR A N 1
ATOM 838 C CA . THR A 1 102 ? 7.052 -12.613 -12.800 1.00 96.75 102 THR A CA 1
ATOM 839 C C . THR A 1 102 ? 6.865 -13.614 -11.660 1.00 96.75 102 THR A C 1
ATOM 841 O O . THR A 1 102 ? 7.785 -14.381 -11.395 1.00 96.75 102 THR A O 1
ATOM 844 N N . HIS A 1 103 ? 5.691 -13.634 -11.015 1.00 95.69 103 HIS A N 1
ATOM 845 C CA . HIS A 1 103 ? 5.361 -14.521 -9.892 1.00 95.69 103 HIS A CA 1
ATOM 846 C C . HIS A 1 103 ? 6.367 -14.429 -8.730 1.00 95.69 103 HIS A C 1
ATOM 848 O O . HIS A 1 103 ? 6.763 -15.430 -8.137 1.00 95.69 103 HIS A O 1
ATOM 854 N N . GLN A 1 104 ? 6.816 -13.208 -8.424 1.00 96.75 104 GLN A N 1
ATOM 855 C CA . GLN A 1 104 ? 7.729 -12.928 -7.313 1.00 96.75 104 GLN A CA 1
ATOM 856 C C . GLN A 1 104 ? 6.935 -12.512 -6.069 1.00 96.75 104 GLN A C 1
ATOM 858 O O . GLN A 1 104 ? 6.971 -11.353 -5.654 1.00 96.75 104 GLN A O 1
ATOM 863 N N . ASP A 1 105 ? 6.197 -13.458 -5.492 1.00 95.62 105 ASP A N 1
ATOM 864 C CA . ASP A 1 105 ? 5.180 -13.183 -4.471 1.00 95.62 105 ASP A CA 1
ATOM 865 C C . ASP A 1 105 ? 5.726 -12.509 -3.207 1.00 95.62 105 ASP A C 1
ATOM 867 O O . ASP A 1 105 ? 5.116 -11.558 -2.725 1.00 95.62 105 ASP A O 1
ATOM 871 N N . ASP A 1 106 ? 6.892 -12.921 -2.698 1.00 94.69 106 ASP A N 1
ATOM 872 C CA . ASP A 1 106 ? 7.496 -12.283 -1.516 1.00 94.69 106 ASP A CA 1
ATOM 873 C C . ASP A 1 10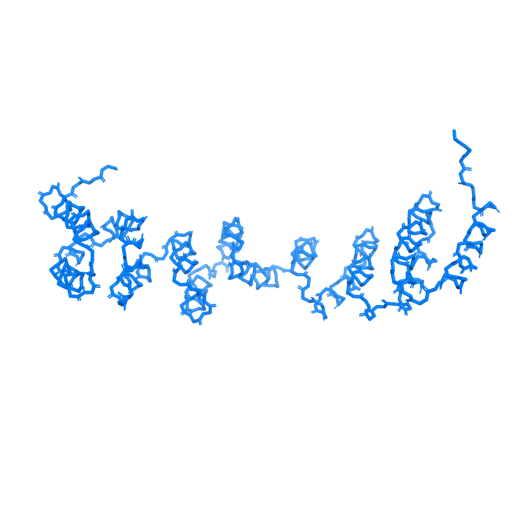6 ? 7.764 -10.790 -1.758 1.00 94.69 106 ASP A C 1
ATOM 875 O O . ASP A 1 106 ? 7.402 -9.935 -0.948 1.00 94.69 106 ASP A O 1
ATOM 879 N N . LYS A 1 107 ? 8.320 -10.451 -2.929 1.00 96.88 107 LYS A N 1
ATOM 880 C CA . LYS A 1 107 ? 8.558 -9.052 -3.306 1.00 96.88 107 LYS A CA 1
ATOM 881 C C . LYS A 1 107 ? 7.251 -8.299 -3.557 1.00 96.88 107 LYS A C 1
ATOM 883 O O . LYS A 1 107 ? 7.162 -7.102 -3.274 1.00 96.88 107 LYS A O 1
ATOM 888 N N . LEU A 1 108 ? 6.237 -8.980 -4.095 1.00 97.75 108 LEU A N 1
ATOM 889 C CA . LEU A 1 108 ? 4.908 -8.411 -4.293 1.00 97.75 108 LEU A CA 1
ATOM 890 C C . LEU A 1 108 ? 4.261 -8.053 -2.951 1.00 97.75 108 LEU A C 1
ATOM 892 O O . LEU A 1 108 ? 3.773 -6.933 -2.813 1.00 97.75 108 LEU A O 1
ATOM 896 N N . ILE A 1 109 ? 4.313 -8.945 -1.956 1.00 97.12 109 ILE A N 1
ATOM 897 C CA . ILE A 1 109 ? 3.816 -8.698 -0.593 1.00 97.12 109 ILE A CA 1
ATOM 898 C C . ILE A 1 109 ? 4.452 -7.428 -0.017 1.00 97.12 109 ILE A C 1
ATOM 900 O O . ILE A 1 109 ? 3.733 -6.540 0.447 1.00 97.12 109 ILE A O 1
ATOM 904 N N . ASP A 1 110 ? 5.776 -7.289 -0.107 1.00 96.06 110 ASP A N 1
ATOM 905 C CA . ASP A 1 110 ? 6.487 -6.123 0.430 1.00 96.06 110 ASP A CA 1
ATOM 906 C C . ASP A 1 110 ? 6.074 -4.812 -0.254 1.00 96.06 110 ASP A C 1
ATOM 908 O O . ASP A 1 110 ? 5.831 -3.796 0.407 1.00 96.06 110 ASP A O 1
ATOM 912 N N . VAL A 1 111 ? 5.926 -4.820 -1.582 1.00 97.44 111 VAL A N 1
ATOM 913 C CA . VAL A 1 111 ? 5.439 -3.649 -2.326 1.00 97.44 111 VAL A CA 1
ATOM 914 C C . VAL A 1 111 ? 3.989 -3.327 -1.970 1.00 97.44 111 VAL A C 1
ATOM 916 O O . VAL A 1 111 ? 3.646 -2.151 -1.807 1.00 97.44 111 VAL A O 1
ATOM 919 N N . LEU A 1 112 ? 3.128 -4.335 -1.820 1.00 96.94 112 LEU A N 1
ATOM 920 C CA . LEU A 1 112 ? 1.735 -4.140 -1.424 1.00 96.94 112 LEU A CA 1
ATOM 921 C C . LEU A 1 112 ? 1.639 -3.527 -0.020 1.00 96.94 112 LEU A C 1
ATOM 923 O O . LEU A 1 112 ? 0.918 -2.540 0.135 1.00 96.94 112 LEU A O 1
ATOM 927 N N . LYS A 1 113 ? 2.419 -4.008 0.963 1.00 95.38 113 LYS A N 1
ATOM 928 C CA . LYS A 1 113 ? 2.515 -3.405 2.309 1.00 95.38 113 LYS A CA 1
ATOM 929 C C . LYS A 1 113 ? 2.874 -1.919 2.231 1.00 95.38 113 LYS A C 1
ATOM 931 O O . LYS A 1 113 ? 2.156 -1.082 2.777 1.00 95.38 113 LYS A O 1
ATOM 936 N N . GLN A 1 114 ? 3.913 -1.562 1.471 1.00 95.19 114 GLN A N 1
ATOM 937 C CA . GLN A 1 114 ? 4.318 -0.159 1.296 1.00 95.19 114 GLN A CA 1
ATOM 938 C C . GLN A 1 114 ? 3.221 0.702 0.659 1.00 95.19 114 GLN A C 1
ATOM 940 O O . GLN A 1 114 ? 3.016 1.852 1.047 1.00 95.19 114 GLN A O 1
ATOM 945 N N . ARG A 1 115 ? 2.504 0.174 -0.340 1.00 94.75 115 ARG A N 1
ATOM 946 C CA . ARG A 1 115 ? 1.405 0.908 -0.987 1.00 94.75 115 ARG A CA 1
ATOM 947 C C . ARG A 1 115 ? 0.204 1.072 -0.058 1.00 94.75 115 ARG A C 1
ATOM 949 O O . ARG A 1 115 ? -0.435 2.122 -0.109 1.00 94.75 115 ARG A O 1
ATOM 956 N N . VAL A 1 116 ? -0.090 0.073 0.772 1.00 94.56 116 VAL A N 1
ATOM 957 C CA . VAL A 1 116 ? -1.133 0.138 1.804 1.00 94.56 116 VAL A CA 1
ATOM 958 C C . VAL A 1 116 ? -0.785 1.203 2.845 1.00 94.56 116 VAL A C 1
ATOM 960 O O . VAL A 1 116 ? -1.617 2.070 3.090 1.00 94.56 116 VAL A O 1
ATOM 963 N N . LEU A 1 117 ? 0.452 1.235 3.352 1.00 92.94 117 LEU A N 1
ATOM 964 C CA . LEU A 1 117 ? 0.924 2.279 4.279 1.00 92.94 117 LEU A CA 1
ATOM 965 C C . LEU A 1 117 ? 0.848 3.691 3.683 1.00 92.94 117 LEU A C 1
ATOM 967 O O . LEU A 1 117 ? 0.551 4.650 4.384 1.00 92.94 117 LEU A O 1
ATOM 971 N N . LYS A 1 118 ? 1.022 3.826 2.362 1.00 90.00 118 LYS A N 1
ATOM 972 C CA . LYS A 1 118 ? 0.794 5.084 1.624 1.00 90.00 118 LYS A CA 1
ATOM 973 C C . LYS A 1 118 ? -0.693 5.400 1.369 1.00 90.00 118 LYS A C 1
ATOM 975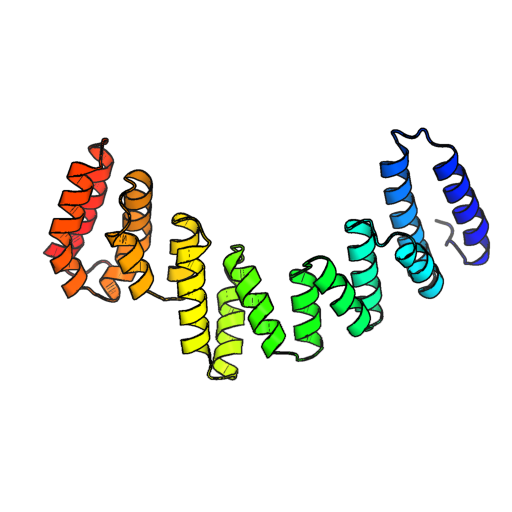 O O . LYS A 1 118 ? -1.000 6.271 0.558 1.00 90.00 118 LYS A O 1
ATOM 980 N N . GLY A 1 119 ? -1.617 4.686 2.013 1.00 86.56 119 GLY A N 1
ATOM 981 C CA . GLY A 1 119 ? -3.058 4.943 1.976 1.00 86.56 119 GLY A CA 1
ATOM 982 C C . GLY A 1 119 ? -3.822 4.259 0.839 1.00 86.56 119 GLY A C 1
ATOM 983 O O . GLY A 1 119 ? -5.000 4.551 0.632 1.00 86.56 119 GLY A O 1
ATOM 984 N N . ASN A 1 120 ? -3.211 3.342 0.080 1.00 90.50 120 ASN A N 1
ATOM 985 C CA . ASN A 1 120 ? -3.905 2.636 -1.003 1.00 90.50 120 ASN A CA 1
ATOM 986 C C . ASN A 1 120 ? -4.730 1.446 -0.477 1.00 90.50 120 ASN A C 1
ATOM 988 O O . ASN A 1 120 ? -4.396 0.283 -0.703 1.00 90.50 120 ASN A O 1
ATOM 992 N N . LEU A 1 121 ? -5.829 1.760 0.212 1.00 89.31 121 LEU A N 1
ATOM 993 C CA . LEU A 1 121 ? -6.658 0.807 0.962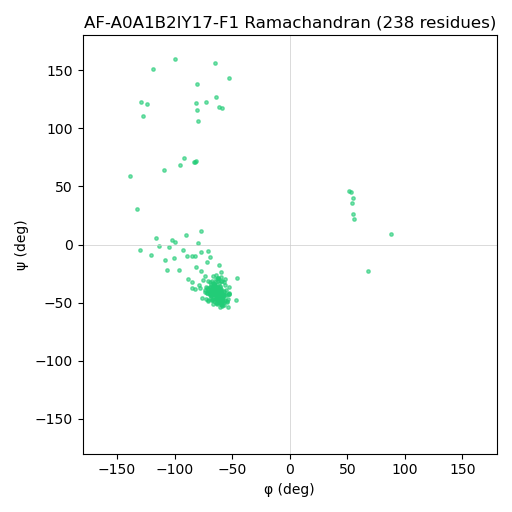 1.00 89.31 121 LEU A CA 1
ATOM 994 C C . LEU A 1 121 ? -7.207 -0.351 0.122 1.00 89.31 121 LEU A C 1
ATOM 996 O O . LEU A 1 121 ? -7.330 -1.459 0.621 1.00 89.31 121 LEU A O 1
ATOM 1000 N N . LYS A 1 122 ? -7.488 -0.143 -1.170 1.00 90.69 122 LYS A N 1
ATOM 1001 C CA . LYS A 1 122 ? -8.011 -1.210 -2.047 1.00 90.69 122 LYS A CA 1
ATOM 1002 C C . LYS A 1 122 ? -7.061 -2.405 -2.207 1.00 90.69 122 LYS A C 1
ATOM 1004 O O . LYS A 1 122 ? -7.498 -3.460 -2.652 1.00 90.69 122 LYS A O 1
ATOM 1009 N N . LEU A 1 123 ? -5.778 -2.241 -1.875 1.00 94.25 123 LEU A N 1
ATOM 1010 C CA . LEU A 1 123 ? -4.778 -3.303 -1.971 1.00 94.25 123 LEU A CA 1
ATOM 1011 C C . LEU A 1 123 ? -4.729 -4.215 -0.740 1.00 94.25 123 LEU A C 1
ATOM 1013 O O . LEU A 1 123 ? -4.083 -5.255 -0.808 1.00 94.25 123 LEU A O 1
ATOM 1017 N N . THR A 1 124 ? -5.412 -3.881 0.361 1.00 93.25 124 THR A N 1
ATOM 1018 C CA . THR A 1 124 ? -5.417 -4.718 1.576 1.00 93.25 124 THR A CA 1
ATOM 1019 C C . THR A 1 124 ? -5.992 -6.103 1.311 1.00 93.25 124 THR A C 1
ATOM 1021 O O . THR A 1 124 ? -5.456 -7.087 1.809 1.00 93.25 124 THR A O 1
ATOM 1024 N N . LYS A 1 125 ? -7.034 -6.197 0.475 1.00 93.88 125 LYS A N 1
ATOM 1025 C CA . LYS A 1 125 ? -7.625 -7.475 0.064 1.00 93.88 125 LYS A CA 1
ATOM 1026 C C . LYS A 1 125 ? -6.617 -8.344 -0.690 1.00 93.88 125 LYS A C 1
ATOM 1028 O O . LYS A 1 125 ? -6.429 -9.496 -0.325 1.00 93.88 125 LYS A O 1
ATOM 1033 N N . GLN A 1 126 ? -5.948 -7.774 -1.691 1.00 95.38 126 GLN A N 1
ATOM 1034 C CA . GLN A 1 126 ? -4.944 -8.490 -2.482 1.00 95.38 126 GLN A CA 1
ATOM 1035 C C . GLN A 1 126 ? -3.754 -8.928 -1.616 1.00 95.38 126 GLN A C 1
ATOM 1037 O O . GLN A 1 126 ? -3.301 -10.062 -1.728 1.00 95.38 126 GLN A O 1
ATOM 1042 N N . LEU A 1 127 ? -3.277 -8.049 -0.728 1.00 96.62 127 LEU A N 1
ATOM 1043 C CA . LEU A 1 127 ? -2.226 -8.376 0.236 1.00 96.62 127 LEU A CA 1
ATOM 1044 C C . LEU A 1 127 ? -2.646 -9.544 1.133 1.00 96.62 127 LEU A C 1
ATOM 1046 O O . LEU A 1 127 ? -1.885 -10.490 1.286 1.00 96.62 127 LEU A O 1
ATOM 1050 N N . LYS A 1 128 ? -3.861 -9.494 1.689 1.00 95.62 128 LYS A N 1
ATOM 1051 C CA . LYS A 1 128 ? -4.396 -10.554 2.543 1.00 95.62 128 LYS A CA 1
ATOM 1052 C C . LYS A 1 128 ? -4.452 -11.889 1.811 1.00 95.62 128 LYS A C 1
ATOM 1054 O O . LYS A 1 128 ? -3.913 -12.862 2.319 1.00 95.62 128 LYS A O 1
ATOM 1059 N N . GLU A 1 129 ? -5.067 -11.928 0.632 1.00 95.50 129 GLU A N 1
ATOM 1060 C CA . GLU A 1 129 ? -5.215 -13.159 -0.155 1.00 95.50 129 GLU A CA 1
ATOM 1061 C C . GLU A 1 129 ? -3.850 -13.785 -0.474 1.00 95.50 129 GLU A C 1
ATOM 1063 O O . GLU A 1 129 ? -3.665 -14.992 -0.314 1.00 95.50 129 GLU A O 1
ATOM 1068 N N . LEU A 1 130 ? -2.870 -12.958 -0.853 1.00 96.56 130 LEU A N 1
ATOM 1069 C CA . LEU A 1 130 ? -1.516 -13.418 -1.143 1.00 96.56 130 LEU A CA 1
ATOM 1070 C C . LEU A 1 130 ? -0.802 -13.917 0.123 1.00 96.56 130 LEU A C 1
ATOM 1072 O O . LEU A 1 130 ? -0.262 -15.020 0.138 1.00 96.56 130 LEU A O 1
ATOM 1076 N N . SER A 1 131 ? -0.842 -13.161 1.219 1.00 96.38 131 SER A N 1
ATOM 1077 C CA . SER A 1 131 ? -0.239 -13.576 2.489 1.00 96.38 131 SER A CA 1
ATOM 1078 C C . SER A 1 131 ? -0.917 -14.814 3.096 1.00 96.38 131 SER A C 1
ATOM 1080 O O . SER A 1 131 ? -0.246 -15.613 3.749 1.00 96.38 131 SER A O 1
ATOM 1082 N N . GLU A 1 132 ? -2.225 -15.011 2.904 1.00 96.06 132 GLU A N 1
ATOM 1083 C CA . GLU A 1 132 ? -2.950 -16.217 3.333 1.00 96.06 132 GLU A CA 1
ATOM 1084 C C . GLU A 1 132 ? -2.539 -17.439 2.513 1.00 96.06 132 GLU A C 1
ATOM 1086 O O . GLU A 1 132 ? -2.299 -18.500 3.092 1.00 96.06 132 GLU A O 1
ATOM 1091 N N . HIS A 1 133 ? -2.383 -17.277 1.195 1.00 95.88 133 HIS A N 1
ATOM 1092 C CA . HIS A 1 133 ? -1.836 -18.315 0.319 1.00 95.88 133 HIS A CA 1
ATOM 1093 C C . HIS A 1 133 ? -0.441 -18.771 0.777 1.00 95.88 133 HIS A C 1
ATOM 1095 O O . HIS A 1 133 ? -0.124 -19.955 0.717 1.00 95.88 133 HIS A O 1
ATOM 1101 N N . HIS A 1 134 ? 0.362 -17.847 1.313 1.00 94.50 134 HIS A N 1
ATOM 1102 C CA . HIS A 1 134 ? 1.685 -18.128 1.881 1.00 94.50 134 HIS A CA 1
ATOM 1103 C C . HIS A 1 134 ? 1.676 -18.460 3.383 1.00 94.50 134 HIS A C 1
ATOM 1105 O O . HIS A 1 134 ? 2.738 -18.570 3.986 1.00 94.50 134 HIS A O 1
ATOM 1111 N N . HIS A 1 135 ? 0.505 -18.625 4.012 1.00 95.38 135 HIS A N 1
ATOM 1112 C CA . HIS A 1 135 ? 0.342 -18.905 5.451 1.00 95.38 135 HIS A CA 1
ATOM 1113 C C . HIS A 1 135 ? 1.014 -17.891 6.397 1.00 95.38 135 HIS A C 1
ATOM 1115 O O . HIS A 1 135 ? 1.356 -18.209 7.536 1.00 95.38 135 HIS A O 1
ATOM 1121 N N . ARG A 1 136 ? 1.184 -16.649 5.941 1.00 95.12 136 ARG A N 1
ATOM 1122 C CA . ARG A 1 136 ? 1.895 -15.578 6.653 1.00 95.12 136 ARG A CA 1
ATOM 1123 C C . ARG A 1 136 ? 1.006 -14.424 7.090 1.00 95.12 136 ARG A C 1
ATOM 1125 O O . ARG A 1 136 ? 1.496 -13.517 7.754 1.00 95.12 136 ARG A O 1
ATOM 1132 N N . TRP A 1 137 ? -0.292 -14.462 6.778 1.00 94.69 137 TRP A N 1
ATOM 1133 C CA . TRP A 1 137 ? -1.198 -13.342 7.042 1.00 94.69 137 TRP A CA 1
ATOM 1134 C C . TRP A 1 137 ? -1.174 -12.840 8.487 1.00 94.69 137 TRP A C 1
ATOM 1136 O O . TRP A 1 137 ? -1.135 -11.633 8.685 1.00 94.69 137 TRP A O 1
ATOM 1146 N N . ALA A 1 138 ? -1.144 -13.725 9.489 1.00 92.56 138 ALA A N 1
ATOM 1147 C CA . ALA A 1 138 ? -1.076 -13.298 10.889 1.00 92.56 138 ALA A CA 1
ATOM 1148 C C . ALA A 1 138 ? 0.172 -12.436 11.164 1.00 92.56 138 ALA A C 1
ATOM 1150 O O . ALA A 1 138 ? 0.039 -11.305 11.617 1.00 92.56 138 ALA A O 1
ATOM 1151 N N . SER A 1 139 ? 1.358 -12.930 10.791 1.00 93.94 139 SER A N 1
ATOM 1152 C CA . SER A 1 139 ? 2.620 -12.192 10.942 1.00 93.94 139 SER A CA 1
ATOM 1153 C C . SER A 1 139 ? 2.627 -10.906 10.117 1.00 93.94 139 SER A C 1
ATOM 1155 O O . SER A 1 139 ? 2.943 -9.843 10.635 1.00 93.94 139 SER A O 1
ATOM 1157 N N . ASP A 1 140 ? 2.241 -10.980 8.840 1.00 94.69 140 ASP A N 1
ATOM 1158 C CA . ASP A 1 140 ? 2.265 -9.829 7.937 1.00 94.69 140 ASP A CA 1
ATOM 1159 C C . ASP A 1 140 ? 1.285 -8.729 8.373 1.00 94.69 140 ASP A C 1
ATOM 1161 O O . ASP A 1 140 ? 1.586 -7.545 8.210 1.00 94.69 140 ASP A O 1
ATOM 1165 N N . ARG A 1 141 ? 0.121 -9.104 8.920 1.00 94.12 141 ARG A N 1
ATOM 1166 C CA . ARG A 1 141 ? -0.874 -8.177 9.472 1.00 94.12 141 ARG A CA 1
ATOM 1167 C C . ARG A 1 141 ? -0.351 -7.505 10.734 1.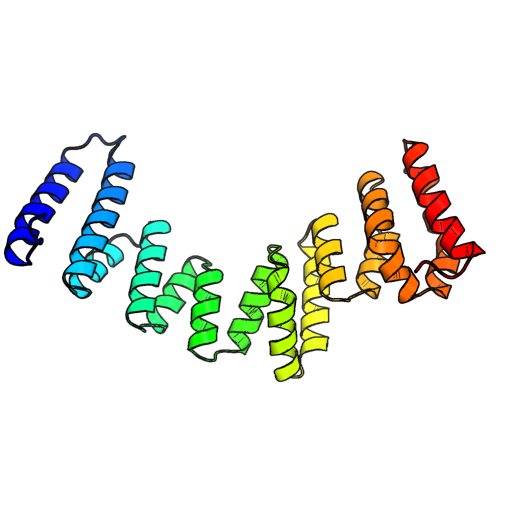00 94.12 141 ARG A C 1
ATOM 1169 O O . ARG A 1 141 ? -0.528 -6.297 10.872 1.00 94.12 141 ARG A O 1
ATOM 1176 N N . ASP A 1 142 ? 0.268 -8.261 11.635 1.00 91.81 142 ASP A N 1
ATOM 1177 C CA . ASP A 1 142 ? 0.779 -7.726 12.897 1.00 91.81 142 ASP A CA 1
ATOM 1178 C C . ASP A 1 142 ? 1.963 -6.769 12.637 1.00 91.81 142 ASP A C 1
ATOM 1180 O O . ASP A 1 142 ? 1.963 -5.642 13.135 1.00 91.81 142 ASP A O 1
ATOM 1184 N N . ASP A 1 143 ? 2.888 -7.133 11.740 1.00 93.25 143 ASP A N 1
ATOM 1185 C CA . ASP A 1 143 ? 3.978 -6.255 11.282 1.00 93.25 143 ASP A CA 1
ATOM 1186 C C . ASP A 1 143 ? 3.456 -4.964 10.640 1.00 93.25 143 ASP A C 1
ATOM 1188 O O . ASP A 1 143 ? 3.986 -3.874 10.873 1.00 93.25 143 ASP A O 1
ATOM 1192 N N . LEU A 1 144 ? 2.422 -5.080 9.801 1.00 94.44 144 LEU A N 1
ATOM 1193 C CA . LEU A 1 144 ? 1.802 -3.933 9.146 1.00 94.44 144 LEU A CA 1
ATOM 1194 C C . LEU A 1 144 ? 1.086 -3.038 10.164 1.00 94.44 144 LEU A C 1
ATOM 1196 O O . LEU A 1 144 ? 1.165 -1.818 10.056 1.00 94.44 144 LEU A O 1
ATOM 1200 N N . SER A 1 145 ? 0.427 -3.625 11.164 1.00 93.19 145 SER A N 1
ATOM 1201 C CA . SER A 1 145 ? -0.236 -2.892 12.244 1.00 93.19 145 SER A CA 1
ATOM 1202 C C . SER A 1 145 ? 0.752 -2.072 13.067 1.00 93.19 145 SER A C 1
ATOM 1204 O O . SER A 1 145 ? 0.479 -0.908 13.346 1.00 93.19 145 SER A O 1
ATOM 1206 N N . ASN A 1 146 ? 1.905 -2.648 13.409 1.00 91.50 146 ASN A N 1
ATOM 1207 C CA . ASN A 1 146 ? 2.956 -1.934 14.135 1.00 91.50 146 ASN A CA 1
ATOM 1208 C C . ASN A 1 146 ? 3.475 -0.741 13.316 1.00 91.50 146 ASN A C 1
ATOM 1210 O O . ASN A 1 146 ? 3.561 0.375 13.822 1.00 91.50 146 ASN A O 1
ATOM 1214 N N . GLN A 1 147 ? 3.715 -0.940 12.015 1.00 93.81 147 GLN A N 1
ATOM 1215 C CA . GLN A 1 147 ? 4.148 0.138 11.118 1.00 93.81 147 GLN A CA 1
ATOM 1216 C C . GLN A 1 147 ? 3.102 1.251 10.968 1.00 93.81 147 GLN A C 1
ATOM 1218 O O . GLN A 1 147 ? 3.466 2.424 10.862 1.00 93.81 147 GLN A O 1
ATOM 1223 N N . ILE A 1 148 ? 1.809 0.912 10.957 1.00 92.56 148 ILE A N 1
ATOM 1224 C CA . ILE A 1 148 ? 0.718 1.895 10.894 1.00 92.56 148 ILE A CA 1
ATOM 1225 C C . ILE A 1 148 ? 0.789 2.856 12.084 1.00 92.56 148 ILE A C 1
ATOM 1227 O O . ILE A 1 148 ? 0.754 4.071 11.873 1.00 92.56 148 ILE A O 1
ATOM 1231 N N . SER A 1 149 ? 0.941 2.325 13.299 1.00 81.94 149 SER A N 1
ATOM 1232 C CA . SER A 1 149 ? 1.007 3.121 14.530 1.00 81.94 149 SER A CA 1
ATOM 1233 C C . SER A 1 149 ? 2.208 4.072 14.568 1.00 81.94 149 SER A C 1
ATOM 1235 O O . SER A 1 149 ? 2.130 5.134 15.178 1.00 81.94 149 SER A O 1
ATOM 1237 N N . GLU A 1 150 ? 3.309 3.722 13.899 1.00 84.50 150 GLU A N 1
ATOM 1238 C CA . GLU A 1 150 ? 4.541 4.521 13.895 1.00 84.50 150 GLU A CA 1
ATOM 1239 C C . GLU A 1 150 ? 4.594 5.587 12.790 1.00 84.50 150 GLU A C 1
ATOM 1241 O O . GLU A 1 150 ? 5.263 6.609 12.947 1.00 84.50 150 GLU A O 1
ATOM 1246 N N . THR A 1 151 ? 3.944 5.348 11.646 1.00 81.44 151 THR A N 1
ATOM 1247 C CA . THR A 1 151 ? 4.239 6.096 10.406 1.00 81.44 151 THR A CA 1
ATOM 1248 C C . THR A 1 151 ? 3.068 6.872 9.820 1.00 81.44 151 THR A C 1
ATOM 1250 O O . THR A 1 151 ? 3.268 7.651 8.883 1.00 81.44 151 THR A O 1
ATOM 1253 N N . THR A 1 152 ? 1.853 6.683 10.337 1.00 84.38 152 THR A N 1
ATOM 1254 C CA . THR A 1 152 ? 0.645 7.293 9.769 1.00 84.38 152 THR A CA 1
ATOM 1255 C C . THR A 1 152 ? -0.052 8.217 10.757 1.00 84.38 152 THR A C 1
ATOM 1257 O O . THR A 1 152 ? 0.029 8.040 11.969 1.00 84.38 152 THR A O 1
ATOM 1260 N N . ASP A 1 153 ? -0.738 9.234 10.236 1.00 88.94 153 ASP A N 1
ATOM 1261 C CA . ASP A 1 153 ? -1.628 10.048 11.057 1.00 88.94 153 ASP A CA 1
ATOM 1262 C C . ASP A 1 153 ? -2.807 9.209 11.572 1.00 88.94 153 ASP A C 1
ATOM 1264 O O . ASP A 1 153 ? -3.208 8.226 10.949 1.00 88.94 153 ASP A O 1
ATOM 1268 N N . VAL A 1 154 ? -3.405 9.633 12.685 1.00 88.31 154 VAL A N 1
ATOM 1269 C CA . VAL A 1 154 ? -4.486 8.909 13.371 1.00 88.31 154 VAL A CA 1
ATOM 1270 C C . VAL A 1 154 ? -5.651 8.539 12.444 1.00 88.31 154 VAL A C 1
ATOM 1272 O O . VAL A 1 154 ? -6.186 7.432 12.536 1.00 88.31 154 VAL A O 1
ATOM 1275 N N . MET A 1 155 ? -6.078 9.443 11.555 1.00 89.44 155 MET A N 1
ATOM 1276 C CA . MET A 1 155 ? -7.231 9.177 10.689 1.00 89.44 155 MET A CA 1
ATOM 1277 C C . MET A 1 155 ? -6.908 8.090 9.669 1.00 89.44 155 MET A C 1
ATOM 1279 O O . MET A 1 155 ? -7.742 7.219 9.404 1.00 89.44 155 MET A O 1
ATOM 1283 N N . THR A 1 156 ? -5.713 8.157 9.083 1.00 89.69 156 THR A N 1
ATOM 1284 C CA . THR A 1 156 ? -5.205 7.141 8.161 1.00 89.69 156 THR A CA 1
ATOM 1285 C C . THR A 1 156 ? -4.986 5.815 8.884 1.00 89.69 156 THR A C 1
ATOM 1287 O O . THR A 1 156 ? -5.418 4.779 8.372 1.00 89.69 156 THR A O 1
ATOM 1290 N N . ALA A 1 157 ? -4.422 5.847 10.094 1.00 91.62 157 ALA A N 1
ATOM 1291 C CA . ALA A 1 157 ? -4.213 4.674 10.930 1.00 91.62 157 ALA A CA 1
ATOM 1292 C C . ALA A 1 157 ? -5.526 3.935 11.199 1.00 91.62 157 ALA A C 1
ATOM 1294 O O . ALA A 1 157 ? -5.645 2.755 10.879 1.00 91.62 157 ALA A O 1
ATOM 1295 N N . ALA A 1 158 ? -6.557 4.638 11.673 1.00 92.06 158 ALA A N 1
ATOM 1296 C CA . ALA A 1 158 ? -7.857 4.036 11.964 1.00 92.06 158 ALA A CA 1
ATOM 1297 C C . ALA A 1 158 ? -8.499 3.379 10.729 1.00 92.06 158 ALA A C 1
ATOM 1299 O O . ALA A 1 158 ? -8.962 2.239 10.793 1.00 92.06 158 ALA A O 1
ATOM 1300 N N . LYS A 1 159 ? -8.451 4.055 9.570 1.00 93.44 159 LYS A N 1
ATOM 1301 C CA . LYS A 1 159 ? -8.957 3.508 8.296 1.00 93.44 159 LYS A CA 1
ATOM 1302 C C . LYS A 1 159 ? -8.211 2.245 7.867 1.00 93.44 159 LYS A C 1
ATOM 1304 O O . LYS A 1 159 ? -8.820 1.334 7.302 1.00 93.44 159 LYS A O 1
ATOM 1309 N N . LEU A 1 160 ? -6.896 2.208 8.080 1.00 93.69 160 LEU A N 1
ATOM 1310 C CA . LEU A 1 160 ? -6.060 1.057 7.756 1.00 93.69 160 LEU A CA 1
ATOM 1311 C C . LEU A 1 160 ? -6.339 -0.112 8.705 1.00 93.69 160 LEU A C 1
ATOM 1313 O O . LEU A 1 160 ? -6.605 -1.212 8.230 1.00 93.69 160 LEU A O 1
ATOM 1317 N N . LEU A 1 161 ? -6.357 0.125 10.019 1.00 93.69 161 LEU A N 1
ATOM 1318 C CA . LEU A 1 161 ? -6.610 -0.901 11.037 1.00 93.69 161 LEU A CA 1
ATOM 1319 C C . LEU A 1 161 ? -7.999 -1.539 10.885 1.00 93.69 161 LEU A C 1
ATOM 1321 O O . LEU A 1 161 ? -8.112 -2.766 10.928 1.00 93.69 161 LEU A O 1
ATOM 1325 N N . SER A 1 162 ? -9.029 -0.733 10.607 1.00 93.50 162 SER A N 1
ATOM 1326 C CA . SER A 1 162 ? -10.380 -1.215 10.282 1.00 93.50 162 SER A CA 1
ATOM 1327 C C . SER A 1 162 ? -10.393 -2.086 9.015 1.00 93.50 162 SER A C 1
ATOM 1329 O O . SER A 1 162 ? -10.938 -3.194 9.013 1.00 93.50 162 SER A O 1
ATOM 1331 N N . ASN A 1 163 ? -9.704 -1.665 7.944 1.00 92.69 163 ASN A N 1
ATOM 1332 C CA . ASN A 1 163 ? -9.574 -2.476 6.725 1.00 92.69 163 ASN A CA 1
ATOM 1333 C C . ASN A 1 163 ? -8.839 -3.803 6.957 1.00 92.69 163 ASN A C 1
ATOM 1335 O O . ASN A 1 163 ? -9.180 -4.812 6.342 1.00 92.69 163 ASN A O 1
ATOM 1339 N N . LEU A 1 164 ? -7.831 -3.806 7.829 1.00 92.06 164 LEU A N 1
ATOM 1340 C CA . LEU A 1 164 ? -7.087 -5.007 8.213 1.00 92.06 164 LEU A CA 1
ATOM 1341 C C . LEU A 1 164 ? -7.849 -5.895 9.205 1.00 92.06 164 LEU A C 1
ATOM 1343 O O . LEU A 1 164 ? -7.382 -6.993 9.513 1.00 92.06 164 LEU A O 1
ATOM 1347 N N . LYS A 1 165 ? -9.006 -5.437 9.704 1.00 90.50 165 LYS A N 1
ATOM 1348 C CA . LYS A 1 165 ? -9.768 -6.078 10.782 1.00 90.50 165 LYS A CA 1
ATOM 1349 C C . LYS A 1 165 ? -8.925 -6.309 12.036 1.00 90.50 165 LYS A C 1
ATOM 1351 O O . LYS A 1 165 ? -9.094 -7.310 12.730 1.00 90.50 165 LYS A O 1
ATOM 1356 N N . ASN A 1 166 ? -8.016 -5.376 12.331 1.00 92.31 166 ASN A N 1
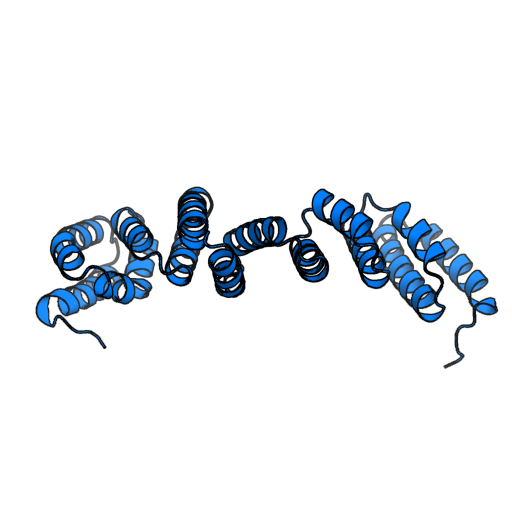ATOM 1357 C CA . ASN A 1 166 ? -7.262 -5.372 13.579 1.00 92.31 166 ASN A CA 1
ATOM 1358 C C . ASN A 1 166 ? -7.993 -4.532 14.635 1.00 92.31 166 ASN A C 1
ATOM 1360 O O . ASN A 1 166 ? -7.619 -3.397 14.931 1.00 92.31 166 ASN A O 1
ATOM 1364 N N . THR A 1 167 ? -9.073 -5.095 15.178 1.00 90.38 167 THR A N 1
ATOM 1365 C CA . THR A 1 167 ? -9.945 -4.413 16.144 1.00 90.38 167 THR A CA 1
ATOM 1366 C C . THR A 1 167 ? -9.252 -4.126 17.476 1.00 90.38 167 THR A C 1
ATOM 1368 O O . THR A 1 167 ? -9.611 -3.155 18.132 1.00 90.38 167 THR A O 1
ATOM 1371 N N . ALA A 1 168 ? -8.245 -4.917 17.863 1.00 89.69 168 ALA A N 1
ATOM 1372 C CA . ALA A 1 168 ? -7.456 -4.674 19.072 1.00 89.69 168 ALA A CA 1
ATOM 1373 C C . ALA A 1 168 ? -6.620 -3.391 18.946 1.00 89.69 168 ALA A C 1
ATOM 1375 O O . ALA A 1 168 ? -6.741 -2.499 19.776 1.00 89.69 168 ALA A O 1
ATOM 1376 N N . ALA A 1 169 ? -5.861 -3.242 17.857 1.00 91.50 169 ALA A N 1
ATOM 1377 C CA . ALA A 1 169 ? -5.093 -2.021 17.614 1.00 91.50 169 ALA A CA 1
ATOM 1378 C C . ALA A 1 169 ? -5.999 -0.795 17.390 1.00 91.50 169 ALA A C 1
ATOM 1380 O O . ALA A 1 169 ? -5.667 0.313 17.802 1.00 91.50 169 ALA A O 1
ATOM 1381 N N . LEU A 1 170 ? -7.163 -0.983 16.754 1.00 91.00 170 LEU A N 1
ATOM 1382 C CA . LEU A 1 170 ? -8.151 0.085 16.574 1.00 91.00 170 LEU A CA 1
ATOM 1383 C C . LEU A 1 170 ? -8.739 0.553 17.912 1.00 91.00 170 LEU A C 1
ATOM 1385 O O . LEU A 1 170 ? -8.932 1.751 18.108 1.00 91.00 170 LEU A O 1
ATOM 1389 N N . ARG A 1 171 ? -8.990 -0.384 18.833 1.00 88.00 171 ARG A N 1
ATOM 1390 C CA . ARG A 1 171 ? -9.365 -0.087 20.216 1.00 88.00 171 ARG A CA 1
ATOM 1391 C C . ARG A 1 171 ? -8.258 0.713 20.894 1.00 88.00 171 ARG A C 1
ATOM 1393 O O . ARG A 1 171 ? -8.534 1.796 21.388 1.00 88.00 171 ARG A O 1
ATOM 1400 N N . ASP A 1 172 ? -7.020 0.233 20.883 1.00 88.44 172 ASP A N 1
ATOM 1401 C CA . ASP A 1 172 ? -5.916 0.925 21.560 1.00 88.44 172 ASP A CA 1
ATOM 1402 C C . ASP A 1 172 ? -5.769 2.370 21.037 1.00 88.44 172 ASP A C 1
ATOM 1404 O O . ASP A 1 172 ? -5.707 3.315 21.823 1.00 88.44 172 ASP A O 1
ATOM 1408 N N . LEU A 1 173 ? -5.910 2.576 19.720 1.00 88.00 173 LEU A N 1
ATOM 1409 C CA . LEU A 1 173 ? -5.950 3.907 19.104 1.00 88.00 173 LEU A CA 1
ATOM 1410 C C . LEU A 1 173 ? -7.122 4.786 19.595 1.00 88.00 173 LEU A C 1
ATOM 1412 O O . LEU A 1 173 ? -6.957 5.997 19.733 1.00 88.00 173 LEU A O 1
ATOM 1416 N N . LEU A 1 174 ? -8.302 4.210 19.853 1.00 83.56 174 LEU A N 1
ATOM 1417 C CA . LEU A 1 174 ? -9.459 4.914 20.430 1.00 83.56 174 LEU A CA 1
ATOM 1418 C C . LEU A 1 174 ? -9.215 5.361 21.880 1.00 83.56 174 LEU A C 1
ATOM 1420 O O . LEU A 1 174 ? -9.638 6.459 22.240 1.00 83.56 174 LEU A O 1
ATOM 1424 N N . HIS A 1 175 ? -8.555 4.537 22.702 1.00 78.00 175 HIS A N 1
ATOM 1425 C CA . HIS A 1 175 ? -8.334 4.831 24.127 1.00 78.00 175 HIS A CA 1
ATOM 1426 C C . HIS A 1 175 ? -7.137 5.746 24.378 1.00 78.00 175 HIS A C 1
ATOM 1428 O O . HIS A 1 175 ? -7.185 6.602 25.262 1.00 78.00 175 HIS A O 1
ATOM 1434 N N . GLU A 1 176 ? -6.055 5.571 23.623 1.00 80.88 176 GLU A N 1
ATOM 1435 C CA . GLU A 1 176 ? -4.805 6.299 23.849 1.00 80.88 176 GLU A CA 1
ATOM 1436 C C . GLU A 1 176 ? -4.822 7.704 23.241 1.00 80.88 176 GLU A C 1
ATOM 1438 O O . GLU A 1 176 ? -4.047 8.571 23.654 1.00 80.88 176 GLU A O 1
ATOM 1443 N N . ASN A 1 177 ? -5.719 7.971 22.288 1.00 76.94 177 ASN A N 1
ATOM 1444 C CA . ASN A 1 177 ? -5.791 9.276 21.652 1.00 76.94 177 ASN A CA 1
ATOM 1445 C C . ASN A 1 177 ? -6.393 10.339 22.584 1.00 76.94 177 ASN A C 1
ATOM 1447 O O . ASN A 1 177 ? -7.522 10.226 23.066 1.00 76.94 177 ASN A O 1
ATOM 1451 N N . ARG A 1 178 ? -5.618 11.403 22.811 1.00 71.62 178 ARG A N 1
ATOM 1452 C CA . ARG A 1 178 ? -5.974 12.534 23.677 1.00 71.62 178 ARG A CA 1
ATOM 1453 C C . ARG A 1 178 ? -6.358 13.803 22.906 1.00 71.62 178 ARG A C 1
ATOM 1455 O O . ARG A 1 178 ? -6.697 14.800 23.537 1.00 71.62 178 ARG A O 1
ATOM 1462 N N . ASP A 1 179 ? -6.301 13.798 21.572 1.00 76.00 179 ASP A N 1
ATOM 1463 C CA . ASP A 1 179 ? -6.767 14.925 20.756 1.00 76.00 179 ASP A CA 1
ATOM 1464 C C . ASP A 1 179 ? -8.289 14.882 20.595 1.00 76.00 179 ASP A C 1
ATOM 1466 O O . ASP A 1 179 ? -8.830 13.997 19.943 1.00 76.00 179 ASP A O 1
ATOM 1470 N N . THR A 1 180 ? -8.984 15.884 21.123 1.00 68.44 180 THR A N 1
ATOM 1471 C CA . THR A 1 180 ? -10.450 15.966 21.156 1.00 68.44 180 THR A CA 1
ATOM 1472 C C . THR A 1 180 ? -11.131 15.785 19.798 1.00 68.44 180 THR A C 1
ATOM 1474 O O . THR A 1 180 ? -12.166 15.117 19.695 1.00 68.44 180 THR A O 1
ATOM 1477 N N . THR A 1 181 ? -10.586 16.404 18.746 1.00 72.00 181 THR A N 1
ATOM 1478 C CA . THR A 1 181 ? -11.211 16.383 17.415 1.00 72.00 181 THR A CA 1
ATOM 1479 C C . THR A 1 181 ? -11.061 14.995 16.809 1.00 72.00 181 THR A C 1
ATOM 1481 O O . THR A 1 181 ? -12.009 14.446 16.242 1.00 72.00 181 THR A O 1
ATOM 1484 N N . MET A 1 182 ? -9.879 14.400 16.968 1.00 80.69 182 MET A N 1
ATOM 1485 C CA . MET A 1 182 ? -9.593 13.057 16.482 1.00 80.69 182 MET A CA 1
ATOM 1486 C C . MET A 1 182 ? -10.310 11.988 17.297 1.00 80.69 182 MET A C 1
ATOM 1488 O O . MET A 1 182 ? -10.901 11.095 16.700 1.00 80.69 182 MET A O 1
ATOM 1492 N N . THR A 1 183 ? -10.351 12.103 18.624 1.00 76.12 183 THR A N 1
ATOM 1493 C CA . THR A 1 183 ? -11.157 11.246 19.499 1.00 76.12 183 THR A CA 1
ATOM 1494 C C . THR A 1 183 ? -12.608 11.264 19.033 1.00 76.12 183 THR A C 1
ATOM 1496 O O . THR A 1 183 ? -13.188 10.206 18.801 1.00 76.12 183 THR A O 1
ATOM 1499 N N . THR A 1 184 ? -13.171 12.446 18.752 1.00 76.81 184 THR A N 1
ATOM 1500 C CA . THR A 1 184 ? -14.559 12.537 18.284 1.00 76.81 184 THR A CA 1
ATOM 1501 C C . THR A 1 184 ? -14.793 11.763 16.986 1.00 76.81 184 THR A C 1
ATOM 1503 O O . THR A 1 184 ? -15.720 10.957 16.887 1.00 76.81 184 THR A O 1
ATOM 1506 N N . TYR A 1 185 ? -13.914 11.967 16.003 1.00 84.00 185 TYR A N 1
ATOM 1507 C CA . TYR A 1 185 ? -13.952 11.241 14.738 1.00 84.00 185 TYR A CA 1
ATOM 1508 C C . TYR A 1 185 ? -13.824 9.724 14.933 1.00 84.00 185 TYR A C 1
ATOM 1510 O O . TYR A 1 185 ? -14.588 8.967 14.331 1.00 84.00 185 TYR A O 1
ATOM 1518 N N . LEU A 1 186 ? -12.877 9.273 15.759 1.00 86.38 186 LEU A N 1
ATOM 1519 C CA . LEU A 1 186 ? -12.626 7.852 15.972 1.00 86.38 186 LEU A CA 1
ATOM 1520 C C . LEU A 1 186 ? -13.853 7.161 16.565 1.00 86.38 186 LEU A C 1
ATOM 1522 O O . LEU A 1 186 ? -14.305 6.154 16.022 1.00 86.38 186 LEU A O 1
ATOM 1526 N N . PHE A 1 187 ? -14.425 7.731 17.626 1.00 81.06 187 PHE A N 1
ATOM 1527 C CA . PHE A 1 187 ? -15.611 7.174 18.269 1.00 81.06 187 PHE A CA 1
ATOM 1528 C C . PHE A 1 187 ? -16.774 7.089 17.275 1.00 81.06 187 PHE A C 1
ATOM 1530 O O . PHE A 1 187 ? -17.335 6.017 17.068 1.00 81.06 187 PHE A O 1
ATOM 1537 N N . GLN A 1 188 ? -17.086 8.179 16.571 1.00 81.56 188 GLN A N 1
ATOM 1538 C CA . GLN A 1 188 ? -18.215 8.205 15.633 1.00 81.56 188 GLN A CA 1
ATOM 1539 C C . GLN A 1 188 ? -18.123 7.179 14.494 1.00 81.56 188 GLN A C 1
ATOM 1541 O O . GLN A 1 188 ? -19.157 6.788 13.961 1.00 81.56 188 GLN A O 1
ATOM 1546 N N . ASN A 1 189 ? -16.915 6.784 14.080 1.00 88.00 189 ASN A N 1
ATOM 1547 C CA . ASN A 1 189 ? -16.727 5.943 12.894 1.00 88.00 189 ASN A CA 1
ATOM 1548 C C . ASN A 1 189 ? -16.351 4.491 13.210 1.00 88.00 189 ASN A C 1
ATOM 1550 O O . ASN A 1 189 ? -16.532 3.637 12.346 1.00 88.00 189 ASN A O 1
ATOM 1554 N N . TYR A 1 190 ? -15.809 4.205 14.398 1.00 90.06 190 TYR A N 1
ATOM 1555 C CA . TYR A 1 190 ? -15.207 2.899 14.695 1.00 90.06 190 TYR A CA 1
ATOM 1556 C C . TYR A 1 190 ? -15.696 2.253 15.993 1.00 90.06 190 TYR A C 1
ATOM 1558 O O . TYR A 1 190 ? -15.331 1.108 16.263 1.00 90.06 190 TYR A O 1
ATOM 1566 N N . THR A 1 191 ? -16.526 2.933 16.791 1.00 84.69 191 THR A N 1
ATOM 1567 C CA . THR A 1 191 ? -17.059 2.351 18.029 1.00 84.69 191 THR A CA 1
ATOM 1568 C C . THR A 1 191 ? -17.830 1.061 17.777 1.00 84.69 191 THR A C 1
ATOM 1570 O O . THR A 1 191 ? -17.584 0.089 18.480 1.00 84.69 191 THR A O 1
ATOM 1573 N N . ASP A 1 192 ? -18.696 1.018 16.766 1.00 85.00 192 ASP A N 1
ATOM 1574 C CA . ASP A 1 192 ? -19.519 -0.157 16.457 1.00 85.00 192 ASP A CA 1
ATOM 1575 C C . ASP A 1 192 ? -18.641 -1.391 16.177 1.00 85.00 192 ASP A C 1
ATOM 1577 O O . ASP A 1 192 ? -18.864 -2.477 16.713 1.00 85.00 192 ASP A O 1
ATOM 1581 N N . GLU A 1 193 ? -17.574 -1.203 15.391 1.00 89.69 193 GLU A N 1
ATOM 1582 C CA . GLU A 1 193 ? -16.620 -2.260 15.042 1.00 89.69 193 GLU A CA 1
ATOM 1583 C C . GLU A 1 193 ? -15.834 -2.757 16.265 1.00 89.69 193 GLU A C 1
ATOM 1585 O O . GLU A 1 193 ? -15.626 -3.963 16.420 1.00 89.69 193 GLU A O 1
ATOM 1590 N N . VAL A 1 194 ? -15.414 -1.852 17.151 1.00 88.00 194 VAL A N 1
ATOM 1591 C CA . VAL A 1 194 ? -14.684 -2.224 18.370 1.00 88.00 194 VAL A CA 1
ATOM 1592 C C . VAL A 1 194 ? -15.601 -2.866 19.409 1.00 88.00 194 VAL A C 1
ATOM 1594 O O . VAL A 1 194 ? -15.220 -3.873 20.008 1.00 88.00 194 VAL A O 1
ATOM 1597 N N . TYR A 1 195 ? -16.816 -2.348 19.590 1.00 85.50 195 TYR A N 1
ATOM 1598 C CA . TYR A 1 195 ? -17.807 -2.904 20.508 1.00 85.50 195 TYR A CA 1
ATOM 1599 C C . TYR A 1 195 ? -18.183 -4.334 20.124 1.00 85.50 195 TYR A C 1
ATOM 1601 O O . TYR A 1 195 ? -18.182 -5.212 20.982 1.00 85.50 195 TYR A O 1
ATOM 1609 N N . ALA A 1 196 ? -18.428 -4.596 18.836 1.00 86.81 196 ALA A N 1
ATOM 1610 C CA . ALA A 1 196 ? -18.753 -5.936 18.352 1.00 86.81 196 ALA A CA 1
ATOM 1611 C C . ALA A 1 196 ? -17.650 -6.967 18.664 1.00 86.81 196 ALA A C 1
ATOM 1613 O O . ALA A 1 196 ? -17.944 -8.142 18.885 1.00 86.81 196 ALA A O 1
ATOM 1614 N N . ALA A 1 197 ? -16.383 -6.538 18.700 1.00 88.69 197 ALA A N 1
ATOM 1615 C CA . ALA A 1 197 ? -15.254 -7.402 19.034 1.00 88.69 197 ALA A CA 1
ATOM 1616 C C . ALA A 1 197 ? -15.001 -7.528 20.549 1.00 88.69 197 ALA A C 1
ATOM 1618 O O . ALA A 1 197 ? -14.550 -8.582 20.999 1.00 88.69 197 ALA A O 1
ATOM 1619 N N . PHE A 1 198 ? -15.277 -6.479 21.334 1.00 87.94 198 PHE A N 1
ATOM 1620 C CA . PHE A 1 198 ? -14.928 -6.399 22.759 1.00 87.94 198 PHE A CA 1
ATOM 1621 C C . PHE A 1 198 ? -16.039 -5.770 23.626 1.00 87.94 198 PHE A C 1
ATOM 1623 O O . PHE A 1 198 ? -15.781 -4.783 24.317 1.00 87.94 198 PHE A O 1
ATOM 1630 N N . PRO A 1 199 ? -17.265 -6.322 23.663 1.00 84.62 199 PRO A N 1
ATOM 1631 C CA . PRO A 1 199 ? -18.419 -5.633 24.253 1.00 84.62 199 PRO A CA 1
ATOM 1632 C C . PRO A 1 199 ? -18.274 -5.389 25.761 1.00 84.62 199 PRO A C 1
ATOM 1634 O O . PRO A 1 199 ? -18.562 -4.299 26.250 1.00 84.62 199 PRO A O 1
ATOM 1637 N N . GLU A 1 200 ? -17.779 -6.376 26.509 1.00 83.75 200 GLU A N 1
ATOM 1638 C CA . GLU A 1 200 ? -17.617 -6.263 27.965 1.00 83.75 200 GLU A CA 1
ATOM 1639 C C . GLU A 1 200 ? -16.469 -5.327 28.354 1.00 83.75 200 GLU A C 1
ATOM 1641 O O . GLU A 1 200 ? -16.594 -4.548 29.296 1.00 83.75 200 GLU A O 1
ATOM 1646 N N . GLN A 1 201 ? -15.372 -5.352 27.596 1.00 80.44 201 GLN A N 1
ATOM 1647 C CA . GLN A 1 201 ? -14.239 -4.460 27.837 1.00 80.44 201 GLN A CA 1
ATOM 1648 C C . GLN A 1 201 ? -14.596 -3.015 27.479 1.00 80.44 201 GLN A C 1
ATOM 1650 O O . GLN A 1 201 ? -14.341 -2.105 28.255 1.00 80.44 201 GLN A O 1
ATOM 1655 N N . PHE A 1 202 ? -15.304 -2.814 26.366 1.00 77.00 202 PHE A N 1
ATOM 1656 C CA . PHE A 1 202 ? -15.786 -1.499 25.963 1.00 77.00 202 PHE A CA 1
ATOM 1657 C C . PHE A 1 202 ? -16.735 -0.882 27.007 1.00 77.00 202 PHE A C 1
ATOM 1659 O O . PHE A 1 202 ? -16.648 0.310 27.294 1.00 77.00 202 PHE A O 1
ATOM 1666 N N . LYS A 1 203 ? -17.609 -1.690 27.631 1.00 75.06 203 LYS A N 1
ATOM 1667 C CA . LYS A 1 203 ? -18.451 -1.256 28.764 1.00 75.06 203 LYS A CA 1
ATOM 1668 C C . LYS A 1 203 ? -17.640 -0.927 30.018 1.00 75.06 203 LYS A C 1
ATOM 1670 O O . LYS A 1 203 ? -18.037 -0.034 30.759 1.00 75.06 203 LYS A O 1
ATOM 1675 N N . ALA A 1 204 ? -16.544 -1.639 30.279 1.00 77.06 204 ALA A N 1
ATOM 1676 C CA . ALA A 1 204 ? -15.674 -1.357 31.420 1.00 77.06 204 ALA A CA 1
ATOM 1677 C C . ALA A 1 204 ? -14.928 -0.026 31.239 1.00 77.06 204 ALA A C 1
ATOM 1679 O O . ALA A 1 204 ? -14.897 0.800 32.152 1.00 77.06 204 ALA A O 1
ATOM 1680 N N . ASP A 1 205 ? -14.417 0.217 30.035 1.00 74.38 205 ASP A N 1
ATOM 1681 C CA . ASP A 1 205 ? -13.616 1.400 29.715 1.00 74.38 205 ASP A CA 1
ATOM 1682 C C . ASP A 1 205 ? -14.489 2.646 29.413 1.00 74.38 205 ASP A C 1
ATOM 1684 O O . ASP A 1 205 ? -14.001 3.777 29.339 1.00 74.38 205 ASP A O 1
ATOM 1688 N N . TYR A 1 206 ? -15.808 2.456 29.286 1.00 67.94 206 TYR A N 1
ATOM 1689 C CA . TYR A 1 206 ? -16.835 3.466 28.994 1.00 67.94 206 TYR A CA 1
ATOM 1690 C C . TYR A 1 206 ? -16.723 4.746 29.838 1.00 67.94 206 TYR A C 1
ATOM 1692 O O . TYR A 1 206 ? -16.794 5.857 29.307 1.00 67.94 206 TYR A O 1
ATOM 1700 N N . HIS A 1 207 ? -16.558 4.613 31.159 1.00 67.69 207 HIS A N 1
ATOM 1701 C CA . HIS A 1 207 ? -16.466 5.774 32.049 1.00 67.69 207 HIS A CA 1
ATOM 1702 C C . HIS A 1 207 ? -15.162 6.551 31.847 1.00 67.69 207 HIS A C 1
ATOM 1704 O O . HIS A 1 207 ? -15.180 7.779 31.895 1.00 67.69 207 HIS A O 1
ATOM 1710 N N . GLU A 1 208 ? -14.048 5.869 31.580 1.00 73.50 208 GLU 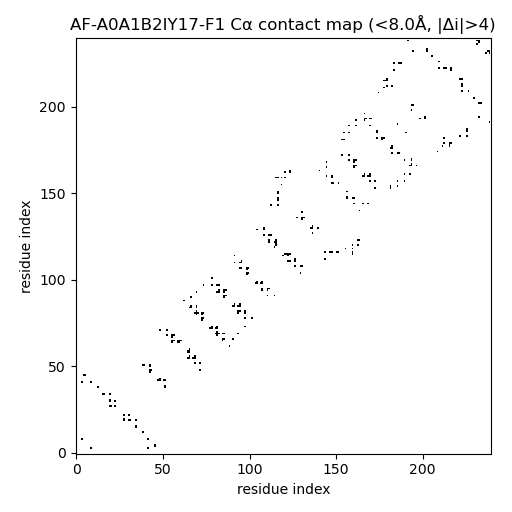A N 1
ATOM 1711 C CA . GLU A 1 208 ? -12.754 6.519 31.348 1.00 73.50 208 GLU A CA 1
ATOM 1712 C C . GLU A 1 208 ? -12.752 7.313 30.038 1.00 73.50 208 GLU A C 1
ATOM 1714 O O . GLU A 1 208 ? -12.261 8.444 29.988 1.00 73.50 208 GLU A O 1
ATOM 1719 N N . ILE A 1 209 ? -13.380 6.766 28.996 1.00 70.00 209 ILE A N 1
ATOM 1720 C CA . ILE A 1 209 ? -13.583 7.459 27.722 1.00 70.00 209 ILE A CA 1
ATOM 1721 C C . ILE A 1 209 ? -14.401 8.739 27.929 1.00 70.00 209 ILE A C 1
ATOM 1723 O O . ILE A 1 209 ? -14.003 9.813 27.474 1.00 70.00 209 ILE A O 1
ATOM 1727 N N . LEU A 1 210 ? -15.533 8.645 28.637 1.00 70.00 210 LEU A N 1
ATOM 1728 C CA . LEU A 1 210 ? -16.396 9.795 28.914 1.00 70.00 210 LEU A CA 1
ATOM 1729 C C . LEU A 1 210 ? -15.694 10.876 29.732 1.00 70.00 210 LEU A C 1
ATOM 1731 O O . LEU A 1 210 ? -15.886 12.060 29.458 1.00 70.00 210 LEU A O 1
ATOM 1735 N N . LEU A 1 211 ? -14.895 10.482 30.723 1.00 70.75 211 LEU A N 1
ATOM 1736 C CA . LEU A 1 211 ? -14.110 11.409 31.535 1.00 70.75 211 LEU A CA 1
ATOM 1737 C C . LEU A 1 211 ? -13.040 12.102 30.691 1.00 70.75 211 LEU A C 1
ATOM 1739 O O . LEU A 1 211 ? -12.990 13.329 30.672 1.00 70.75 211 LEU A O 1
ATOM 1743 N N . THR A 1 212 ? -12.278 11.339 29.903 1.00 68.25 212 THR A N 1
ATOM 1744 C CA . THR A 1 212 ? -11.278 11.888 28.974 1.00 68.25 212 THR A CA 1
ATOM 1745 C C . THR A 1 212 ? -11.922 12.898 28.029 1.00 68.25 212 THR A C 1
ATOM 1747 O O . THR A 1 212 ? -11.390 13.981 27.799 1.00 68.25 212 THR A O 1
ATOM 1750 N N . MET A 1 213 ? -13.105 12.585 27.503 1.00 66.75 213 MET A N 1
ATOM 1751 C CA . MET A 1 213 ? -13.857 13.490 26.644 1.00 66.75 213 MET A CA 1
ATOM 1752 C C . MET A 1 213 ? -14.384 14.722 27.375 1.00 66.75 213 MET A C 1
ATOM 1754 O O . MET A 1 213 ? -14.304 15.813 26.823 1.00 66.75 213 MET A O 1
ATOM 1758 N N . ALA A 1 214 ? -14.909 14.597 28.593 1.00 66.19 214 ALA A N 1
ATOM 1759 C CA . ALA A 1 214 ? -15.346 15.748 29.386 1.00 66.19 214 ALA A CA 1
ATOM 1760 C C . ALA A 1 214 ? -14.183 16.713 29.677 1.00 66.19 214 ALA A C 1
ATOM 1762 O O . ALA A 1 214 ? -14.374 17.926 29.680 1.00 66.19 214 ALA A O 1
ATOM 1763 N N . GLU A 1 215 ? -12.982 16.173 29.889 1.00 66.88 215 GLU A N 1
ATOM 1764 C CA . GLU A 1 215 ? -11.771 16.939 30.196 1.00 66.88 215 GLU A CA 1
ATOM 1765 C C . GLU A 1 215 ? -11.139 17.585 28.957 1.00 66.88 215 GLU A C 1
ATOM 1767 O O . GLU A 1 215 ? -10.603 18.690 29.035 1.00 66.88 215 GLU A O 1
ATOM 1772 N N . THR A 1 216 ? -11.212 16.917 27.805 1.00 62.19 216 THR A N 1
ATOM 1773 C CA . THR A 1 216 ? -10.579 17.374 26.557 1.00 62.19 216 THR A CA 1
ATOM 1774 C C . THR A 1 216 ? -11.538 18.139 25.641 1.00 62.19 216 THR A C 1
ATOM 1776 O O . THR A 1 216 ? -11.100 18.936 24.806 1.00 62.19 216 THR A O 1
ATOM 1779 N N . SER A 1 217 ? -12.857 17.965 25.776 1.00 59.69 217 SER A N 1
ATOM 1780 C CA . SER A 1 217 ? -13.835 18.640 24.919 1.00 59.69 217 SER A CA 1
ATOM 1781 C C . SER A 1 217 ? -14.092 20.086 25.337 1.00 59.69 217 SER A C 1
ATOM 1783 O O . SER A 1 217 ? -14.819 20.392 26.274 1.00 59.69 217 SER A O 1
ATOM 1785 N N . GLY A 1 218 ? -13.557 21.022 24.549 1.00 57.62 218 GLY A N 1
ATOM 1786 C CA . GLY A 1 218 ? -13.973 22.428 24.602 1.00 57.62 218 GLY A CA 1
ATOM 1787 C C . GLY A 1 218 ? -15.386 22.669 24.041 1.00 57.62 218 GLY A C 1
ATOM 1788 O O . GLY A 1 218 ? -15.889 23.791 24.105 1.00 57.62 218 GLY A O 1
ATOM 1789 N N . ASN A 1 219 ? -16.030 21.640 23.473 1.00 68.06 219 ASN A N 1
ATOM 1790 C CA . ASN A 1 219 ? -17.318 21.721 22.788 1.00 68.06 219 ASN A CA 1
ATOM 1791 C C . ASN A 1 219 ? -18.319 20.693 23.337 1.00 68.06 219 ASN A C 1
ATOM 1793 O O . ASN A 1 219 ? -18.231 19.495 23.075 1.00 68.06 219 ASN A O 1
ATOM 1797 N N . ARG A 1 220 ? -19.343 21.198 24.032 1.00 70.38 220 ARG A N 1
ATOM 1798 C CA . ARG A 1 220 ? -20.421 20.406 24.642 1.00 70.38 220 ARG A CA 1
ATOM 1799 C C . ARG A 1 220 ? -21.179 19.512 23.651 1.00 70.38 220 ARG A C 1
ATOM 1801 O O . ARG A 1 220 ? -21.658 18.457 24.042 1.00 70.38 220 ARG A O 1
ATOM 1808 N N . LYS A 1 221 ? -21.281 19.903 22.375 1.00 72.50 221 LYS A N 1
ATOM 1809 C CA . LYS A 1 221 ? -21.998 19.102 21.365 1.00 72.50 221 LYS A CA 1
ATOM 1810 C C . LYS A 1 221 ? -21.307 17.774 21.060 1.00 72.50 221 LYS A C 1
ATOM 1812 O O . LYS A 1 221 ? -21.996 16.783 20.839 1.00 72.50 221 LYS A O 1
ATOM 1817 N N . ASP A 1 222 ? -19.977 17.763 21.050 1.00 66.69 222 ASP A N 1
ATOM 1818 C CA . ASP A 1 222 ? -19.195 16.564 20.732 1.00 66.69 222 ASP A CA 1
ATOM 1819 C C . ASP A 1 222 ? -19.257 15.569 21.898 1.00 66.69 222 ASP A C 1
ATOM 1821 O O . ASP A 1 222 ? -19.460 14.371 21.690 1.00 66.69 222 ASP A O 1
ATOM 1825 N N . TYR A 1 223 ? -19.211 16.095 23.127 1.00 68.31 223 TYR A N 1
ATOM 1826 C CA . TYR A 1 223 ? -19.480 15.340 24.349 1.00 68.31 223 TYR A CA 1
ATOM 1827 C C . TYR A 1 223 ? -20.879 14.712 24.342 1.00 68.31 223 TYR A C 1
ATOM 1829 O O . TYR A 1 223 ? -21.005 13.511 24.559 1.00 68.31 223 TYR A O 1
ATOM 1837 N N . ASP A 1 224 ? -21.925 15.489 24.040 1.00 73.88 224 ASP A N 1
ATOM 1838 C CA . ASP A 1 224 ? -23.299 14.977 24.019 1.00 73.88 224 ASP A CA 1
ATOM 1839 C C . ASP A 1 224 ? -23.473 13.891 22.939 1.00 73.88 224 ASP A C 1
ATOM 1841 O O . ASP A 1 224 ? -24.084 12.855 23.196 1.00 73.88 224 ASP A O 1
ATOM 1845 N N . ALA A 1 225 ? -22.919 14.089 21.736 1.00 71.81 225 ALA A N 1
ATOM 1846 C CA . ALA A 1 225 ? -23.042 13.133 20.634 1.00 71.81 225 ALA A CA 1
ATOM 1847 C C . ALA A 1 225 ? -22.407 11.773 20.964 1.00 71.81 225 ALA A C 1
ATOM 1849 O O . ALA A 1 225 ? -23.019 10.727 20.726 1.00 71.81 225 ALA A O 1
ATOM 1850 N N . ILE A 1 226 ? -21.201 11.780 21.535 1.00 70.06 226 ILE A N 1
ATOM 1851 C CA . ILE A 1 226 ? -20.508 10.540 21.894 1.00 70.06 226 ILE A CA 1
ATOM 1852 C C . ILE A 1 226 ? -21.078 9.952 23.175 1.00 70.06 226 ILE A C 1
ATOM 1854 O O . ILE A 1 226 ? -21.288 8.745 23.230 1.00 70.06 226 ILE A O 1
ATOM 1858 N N . GLY A 1 227 ? -21.445 10.781 24.151 1.00 73.81 227 GLY A N 1
ATOM 1859 C CA . GLY A 1 227 ? -22.127 10.330 25.358 1.00 73.81 227 GLY A CA 1
ATOM 1860 C C . GLY A 1 227 ? -23.422 9.586 25.056 1.00 73.81 227 GLY A C 1
ATOM 1861 O O . GLY A 1 227 ? -23.633 8.495 25.579 1.00 73.81 227 GLY A O 1
ATOM 1862 N N . TRP A 1 228 ? -24.241 10.088 24.129 1.00 74.00 228 TRP A N 1
ATOM 1863 C CA . TRP A 1 228 ? -25.438 9.376 23.674 1.00 74.00 228 TRP A CA 1
ATOM 1864 C C . TRP A 1 228 ? -25.135 8.074 22.933 1.00 74.00 228 TRP A C 1
ATOM 1866 O O . TRP A 1 228 ? -25.883 7.103 23.051 1.00 74.00 228 TRP A O 1
ATOM 1876 N N . MET A 1 229 ? -24.071 8.035 22.133 1.00 71.94 229 MET A N 1
ATOM 1877 C CA . MET A 1 229 ? -23.669 6.820 21.427 1.00 71.94 229 MET A CA 1
ATOM 1878 C C . MET A 1 229 ? -23.187 5.749 22.403 1.00 71.94 229 MET A C 1
ATOM 1880 O O . MET A 1 229 ? -23.657 4.619 22.353 1.00 71.94 229 MET A O 1
ATOM 1884 N N . LEU A 1 230 ? -22.319 6.122 23.334 1.00 71.12 230 LEU A N 1
ATOM 1885 C CA . LEU A 1 230 ? -21.781 5.219 24.333 1.00 71.12 230 LEU A CA 1
ATOM 1886 C C . LEU A 1 230 ? -22.864 4.748 25.332 1.00 71.12 230 LEU A C 1
ATOM 1888 O O . LEU A 1 230 ? -22.907 3.567 25.669 1.00 71.12 230 LEU A O 1
ATOM 1892 N N . PHE A 1 231 ? -23.796 5.624 25.734 1.00 75.06 231 PHE A N 1
ATOM 1893 C CA . PHE A 1 23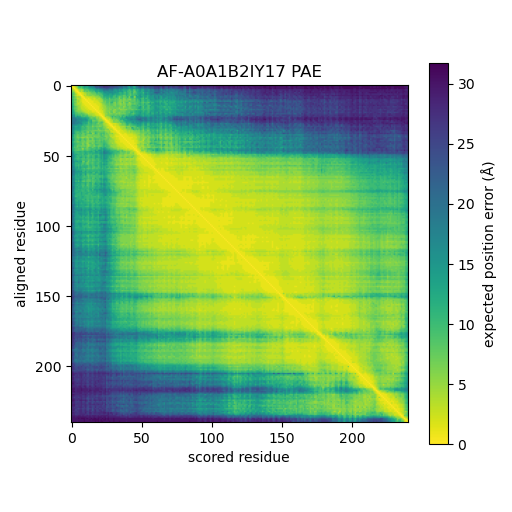1 ? -24.963 5.258 26.553 1.00 75.06 231 PHE A CA 1
ATOM 1894 C C . PHE A 1 231 ? -25.814 4.173 25.883 1.00 75.06 231 PHE A C 1
ATOM 1896 O O . PHE A 1 231 ? -26.252 3.233 26.545 1.00 75.06 231 PHE A O 1
ATOM 1903 N N . ARG A 1 232 ? -26.006 4.252 24.555 1.00 74.44 232 ARG A N 1
ATOM 1904 C CA . ARG A 1 232 ? -26.745 3.219 23.811 1.00 74.44 232 ARG A CA 1
ATOM 1905 C C . ARG A 1 232 ? -26.095 1.839 23.937 1.00 74.44 232 ARG A C 1
ATOM 1907 O O . ARG A 1 232 ? -26.806 0.859 24.136 1.00 74.44 232 ARG A O 1
ATOM 1914 N N . TYR A 1 233 ? -24.767 1.771 23.882 1.00 73.12 233 TYR A N 1
ATOM 1915 C CA . TYR A 1 233 ? -24.015 0.521 24.031 1.00 73.12 233 TYR A CA 1
ATOM 1916 C C . TYR A 1 233 ? -24.064 -0.071 25.440 1.00 73.12 233 TYR A C 1
ATOM 1918 O O . TYR A 1 233 ? -24.030 -1.296 25.597 1.00 73.12 233 TYR A O 1
ATOM 1926 N N . GLN A 1 234 ? -24.143 0.788 26.458 1.00 70.50 234 GLN A N 1
ATOM 1927 C CA . GLN A 1 234 ? -24.256 0.367 27.850 1.00 70.50 234 GLN A CA 1
ATOM 1928 C C . GLN 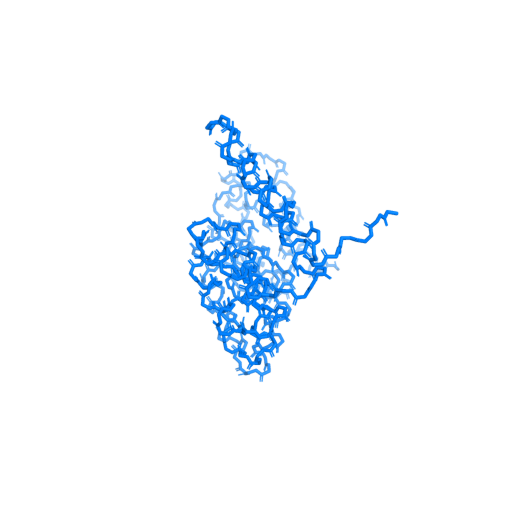A 1 234 ? -25.651 -0.190 28.166 1.00 70.50 234 GLN A C 1
ATOM 1930 O O . GLN A 1 234 ? -25.753 -1.253 28.773 1.00 70.50 234 GLN A O 1
ATOM 1935 N N . GLU A 1 235 ? -26.709 0.513 27.755 1.00 70.81 235 GLU A N 1
ATOM 1936 C CA . GLU A 1 235 ? -28.089 0.193 28.144 1.00 70.81 235 GLU A CA 1
ATOM 1937 C C . GLU A 1 235 ? -28.749 -0.867 27.263 1.00 70.81 235 GLU A C 1
ATOM 1939 O O . GLU A 1 235 ? -29.516 -1.691 27.759 1.00 70.81 235 GLU A O 1
ATOM 1944 N N . PHE A 1 236 ? -28.480 -0.851 25.955 1.00 68.56 236 PHE A N 1
ATOM 1945 C CA . PHE A 1 236 ? -29.270 -1.643 25.009 1.00 68.56 236 PHE A CA 1
ATOM 1946 C C . PHE A 1 236 ? -28.533 -2.850 24.442 1.00 68.56 236 PHE A C 1
ATOM 1948 O O . PHE A 1 236 ? -29.192 -3.719 23.884 1.00 68.56 236 PHE A O 1
ATOM 1955 N N . GLY A 1 237 ? -27.208 -2.945 24.602 1.00 60.41 237 GLY A N 1
ATOM 1956 C CA . GLY A 1 237 ? -26.411 -4.121 24.220 1.00 60.41 237 GLY A CA 1
ATOM 1957 C C . GLY A 1 237 ? -26.301 -4.400 22.714 1.00 60.41 237 GLY A C 1
ATOM 1958 O O . GLY A 1 237 ? -25.334 -5.020 22.292 1.00 60.41 237 GLY A O 1
ATOM 1959 N N . ASP A 1 238 ? -27.241 -3.897 21.918 1.00 52.94 238 ASP A N 1
ATOM 1960 C CA . ASP A 1 238 ? -27.371 -4.144 20.491 1.00 52.94 238 ASP A CA 1
ATOM 1961 C C . ASP A 1 238 ? -27.503 -2.814 19.742 1.00 52.94 238 ASP A C 1
ATOM 1963 O O . ASP A 1 238 ? -28.433 -2.031 19.962 1.00 52.94 238 ASP A O 1
ATOM 1967 N N . VAL A 1 239 ? -26.595 -2.581 18.797 1.00 49.59 239 VAL A N 1
ATOM 1968 C CA . VAL A 1 239 ? -26.846 -1.688 17.665 1.00 49.59 239 VAL A CA 1
ATOM 1969 C C . VAL A 1 239 ? -26.584 -2.514 16.409 1.00 49.59 239 VAL A C 1
ATOM 1971 O O . VAL A 1 239 ? -25.519 -3.112 16.270 1.00 49.59 239 VAL A O 1
ATOM 1974 N N . ALA A 1 240 ? -27.627 -2.627 15.587 1.00 42.44 240 ALA A N 1
ATOM 1975 C CA . ALA A 1 240 ? -27.670 -3.374 14.332 1.00 42.44 240 ALA A CA 1
ATOM 1976 C C . ALA A 1 240 ? -26.690 -2.849 13.275 1.00 42.44 240 ALA A C 1
ATOM 1978 O O . ALA A 1 240 ? -26.468 -1.617 13.254 1.00 42.44 240 ALA A O 1
#

Sequence (240 aa):
MPLVTIQNMVPILDQLNQYAHEVDSRDYGYVSKHNLAFKRHLWHHLNTPKAIIHELDAHLDNKDIRRDRVMVALDGNDYATAEKLSLESNFLPELTQIYERTHQDDKLIDVLKQRVLKGNLKLTKQLKELSEHHHRWASDRDDLSNQISETTDVMTAAKLLSNLKNTAALRDLLHENRDTTMTTYLFQNYTDEVYAAFPEQFKADYHEILLTMAETSGNRKDYDAIGWMLFRYQEFGDVA

pLDDT: mean 80.72, std 14.04, range [35.88, 98.25]

Solvent-accessible surface area (backbone atoms only — not comparable to full-atom values): 13601 Å² total; per-residue (Å²): 130,85,78,87,43,82,86,62,41,60,64,53,51,50,51,51,51,52,50,48,72,71,45,57,83,88,51,30,68,61,47,50,54,53,48,52,55,49,51,48,54,52,34,62,75,67,72,39,65,68,63,52,49,56,59,36,67,77,41,50,88,40,67,70,44,36,50,51,47,29,51,55,21,54,77,68,68,36,50,70,62,21,46,55,57,25,63,80,67,68,38,56,72,60,46,43,56,46,23,65,76,68,69,37,59,74,62,30,48,55,49,42,52,55,42,36,75,73,65,43,64,83,45,52,62,58,41,44,56,52,29,48,75,67,74,36,35,72,60,54,50,53,56,48,51,55,49,33,75,75,74,45,57,70,72,59,30,48,58,48,28,58,74,70,66,37,48,65,64,41,43,50,55,58,71,70,48,77,51,48,71,59,38,50,52,43,52,78,74,42,43,69,65,32,35,77,76,36,52,71,58,48,57,66,46,43,62,59,53,52,49,52,39,63,76,48,43,93,44,70,66,61,47,50,56,50,49,55,53,52,48,45,56,66,77,61,73,67,82,134

Organism: NCBI:txid240427

Radius of gyration: 27.08 Å; Cα contacts (8 Å, |Δi|>4): 184; chains: 1; bounding box: 50×49×77 Å

Mean predicted aligned error: 10.61 Å

Secondary structure (DSSP, 8-state):
-PPPPHHHHHHHHHHHHHHHHHS-TTTHHHHHHHHHHHHHHHHHHTT-HHHHHHHHHTTTTSHHHHHHHHHHHHHTT-HHHHHHHHHHHT-HHHHHHHHHHHT-HHHHHHHHHHHHHTT-GGGHHHHHHHHHHTT-HHHHHHHHHHHHHHHS-HHHHHHHHHHTT-HHHHHHHHHH---HHHHHHHHHHHHHHHHHH-HHHHHHHHHHHHHHHHHH-S-HHHHHHHHHHHHHHHHHS---